Protein AF-A0A5C3NLY0-F1 (afdb_monomer_lite)

Foldsee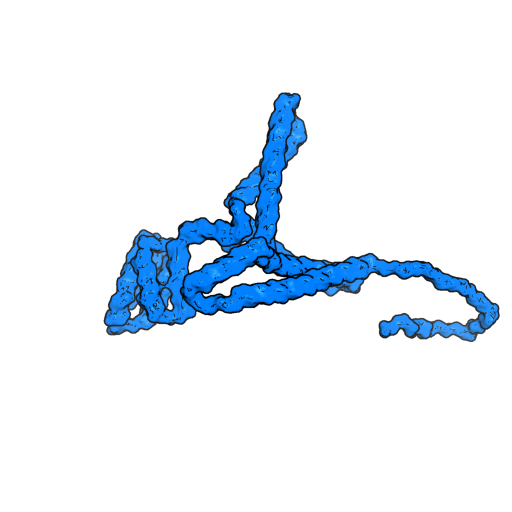k 3Di:
DDPPPPPPDDDDPDDPPPDDDPCPPPPVPPDDDDPLVVLLVVLLVLLVVLLVVLVVLVVVLVVLVVVLPPPLPDDDPVSVVSNVVSVVVCVVVVSVVSVLCSVVSNVSSVVSNLVSVLSVCVVPDVVVSVVSVVVVVVVVVVVVCLLCVCQQDLPDPSDGSSNLVVLVVVLVVLVVLVVVLVVLVVVLVVVCVVDVDPPPPVSVVSVVVSVVSVVVSVSNCVQPDDNDSCVSCVVVCVVCVLVVLLVVLLVVCVVVVDPVSCLPPSLVSLLPDDADDPVCLVVLLVVLLVVLVPDDPPDVVSCVSCVSSLVSSLVNCVVDDPPPSNVSSVVSHDD

Sequence (335 aa):
MSSQLESYSISQPFVNSTQKAPFVPASDAPYTAPHSAVWINALWFSSLVCTLSASSVAVLVKQWLHQYSQSLSGTSPEVARLRQYRYDSLLKWHVPEIIAALPMLLQLALALFLTGLLILLWTLNPSVAIPASLFVGLLISFTAATTVIPIFYPDCCYQSPQALSCSLFAQAVARASSKVLRVVERTAHQAALETTSWTSRKYVALARIRDATRVLLAHMQRVGSFREWQTREKPDADARNVELEQSLALTAYYITRDNSMLNTTVVQCLSEMHSLSARMSMRYVDLLRDVTSKLPTHEWRVWRPVMPFILSVLSLVTCEPRKGAVRKVLQAMPR

Structure (mmCIF, N/CA/C/O backbone):
data_AF-A0A5C3NLY0-F1
#
_entry.id   AF-A0A5C3NLY0-F1
#
loop_
_atom_site.group_PDB
_atom_site.id
_atom_site.type_symbol
_atom_site.label_atom_id
_atom_site.label_alt_id
_atom_site.label_comp_id
_atom_site.label_asym_id
_atom_site.label_entity_id
_atom_site.label_seq_id
_atom_site.pdbx_PDB_ins_code
_atom_site.Cartn_x
_atom_site.Cartn_y
_atom_site.Cartn_z
_atom_site.occupancy
_atom_site.B_iso_or_equiv
_atom_site.auth_seq_id
_atom_site.auth_comp_id
_atom_site.auth_asym_id
_atom_site.auth_atom_id
_atom_site.pdbx_PDB_model_num
ATOM 1 N N . MET A 1 1 ? 45.331 -4.483 -5.437 1.00 36.59 1 MET A N 1
ATOM 2 C CA . MET A 1 1 ? 45.550 -5.928 -5.667 1.00 36.59 1 MET A CA 1
ATOM 3 C C . MET A 1 1 ? 45.165 -6.195 -7.116 1.00 36.59 1 MET A C 1
ATOM 5 O O . MET A 1 1 ? 43.996 -6.068 -7.427 1.00 36.59 1 MET A O 1
ATOM 9 N N . SER A 1 2 ? 46.076 -6.116 -8.089 1.00 50.28 2 SER A N 1
ATOM 10 C CA . SER A 1 2 ? 47.200 -7.020 -8.430 1.00 50.28 2 SER A CA 1
ATOM 11 C C . SER A 1 2 ? 46.904 -7.788 -9.732 1.00 50.28 2 SER A C 1
ATOM 13 O O . SER A 1 2 ? 46.868 -9.010 -9.734 1.00 50.28 2 SER A O 1
ATOM 15 N N . SER A 1 3 ? 46.695 -7.067 -10.840 1.00 44.94 3 SER A N 1
ATOM 16 C CA . SER A 1 3 ? 46.712 -7.632 -12.206 1.00 44.94 3 SER A CA 1
ATOM 17 C C . SER A 1 3 ? 47.965 -7.230 -13.003 1.00 44.94 3 SER A C 1
ATOM 19 O O . SER A 1 3 ? 48.111 -7.586 -14.163 1.00 44.94 3 SER A O 1
ATOM 21 N N . GLN A 1 4 ? 48.896 -6.497 -12.382 1.00 50.34 4 GLN A N 1
ATOM 22 C CA . GLN A 1 4 ? 50.115 -5.970 -13.016 1.00 50.34 4 GLN A CA 1
ATOM 23 C C . GLN A 1 4 ? 51.319 -6.935 -12.950 1.00 50.34 4 GLN A C 1
ATOM 25 O O . GLN A 1 4 ? 52.416 -6.557 -13.341 1.00 50.34 4 GLN A O 1
ATOM 30 N N . LEU A 1 5 ? 51.148 -8.161 -12.434 1.00 45.59 5 LEU A N 1
ATOM 31 C CA . LEU A 1 5 ? 52.261 -9.088 -12.157 1.00 45.59 5 LEU A CA 1
ATOM 32 C C . LEU A 1 5 ? 52.312 -10.342 -13.047 1.00 45.59 5 LEU A C 1
ATOM 34 O O . LEU A 1 5 ? 53.246 -11.123 -12.911 1.00 45.59 5 LEU A O 1
ATOM 38 N N . GLU A 1 6 ? 51.387 -10.525 -13.993 1.00 45.41 6 GLU A N 1
ATOM 39 C CA . GLU A 1 6 ? 51.429 -11.668 -14.929 1.00 45.41 6 GLU A CA 1
ATOM 40 C C . GLU A 1 6 ? 52.397 -11.484 -16.117 1.00 45.41 6 GLU A C 1
ATOM 42 O O . GLU A 1 6 ? 52.511 -12.369 -16.958 1.00 45.41 6 GLU A O 1
ATOM 47 N N . SER A 1 7 ? 53.142 -10.374 -16.206 1.00 46.78 7 SER A N 1
ATOM 48 C CA . SER A 1 7 ? 54.026 -10.110 -17.358 1.00 46.78 7 SER A CA 1
ATOM 49 C C . SER A 1 7 ? 55.425 -10.746 -17.282 1.00 46.78 7 SER A C 1
ATOM 51 O O . SER A 1 7 ? 56.233 -10.552 -18.192 1.00 46.78 7 SER A O 1
ATOM 53 N N . TYR A 1 8 ? 55.736 -11.539 -16.253 1.00 47.12 8 TYR A N 1
ATOM 54 C CA . TYR A 1 8 ? 57.013 -12.254 -16.173 1.00 47.12 8 TYR A CA 1
ATOM 55 C C . TYR A 1 8 ? 56.918 -13.659 -16.774 1.00 47.12 8 TYR A C 1
ATOM 57 O O . TYR A 1 8 ? 56.484 -14.582 -16.096 1.00 47.12 8 TYR A O 1
ATOM 65 N N . SER A 1 9 ? 57.383 -13.814 -18.022 1.00 46.84 9 SER A N 1
ATOM 66 C CA . SER A 1 9 ? 58.195 -14.954 -18.508 1.00 46.84 9 SER A CA 1
ATOM 67 C C . SER A 1 9 ? 58.089 -15.106 -20.034 1.00 46.84 9 SER A C 1
ATOM 69 O O . SER A 1 9 ? 57.422 -16.008 -20.540 1.00 46.84 9 SER A O 1
ATOM 71 N N . ILE A 1 10 ? 58.802 -14.269 -20.791 1.00 47.28 10 ILE A N 1
ATOM 72 C CA . ILE A 1 10 ? 59.229 -14.634 -22.150 1.00 47.28 10 ILE A CA 1
ATOM 73 C C . ILE A 1 10 ? 60.753 -14.556 -22.169 1.00 47.28 10 ILE A C 1
ATOM 75 O O . ILE A 1 10 ? 61.342 -13.482 -22.264 1.00 47.28 10 ILE A O 1
ATOM 79 N N . SER A 1 11 ? 61.399 -15.709 -22.025 1.00 49.50 11 SER A N 1
ATOM 80 C CA . SER A 1 11 ? 62.827 -15.884 -22.257 1.00 49.50 11 SER A CA 1
ATOM 81 C C . SER A 1 11 ? 63.109 -15.807 -23.761 1.00 49.50 11 SER A C 1
ATOM 83 O O . SER A 1 11 ? 62.829 -16.741 -24.507 1.00 49.50 11 SER A O 1
ATOM 85 N N . GLN A 1 12 ? 63.690 -14.698 -24.224 1.00 60.56 12 GLN A N 1
ATOM 86 C CA . GLN A 1 12 ? 64.385 -14.661 -25.514 1.00 60.56 12 GL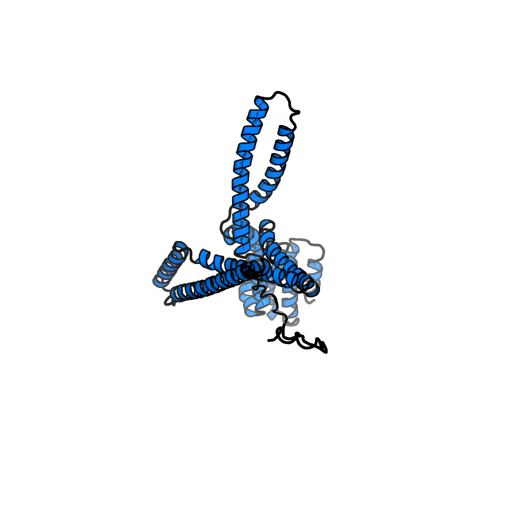N A CA 1
ATOM 87 C C . GLN A 1 12 ? 65.898 -14.654 -25.258 1.00 60.56 12 GLN A C 1
ATOM 89 O O . GLN A 1 12 ? 66.368 -13.793 -24.515 1.00 60.56 12 GLN A O 1
ATOM 94 N N . PRO A 1 13 ? 66.686 -15.581 -25.838 1.00 61.53 13 PRO A N 1
ATOM 95 C CA . PRO A 1 13 ? 68.103 -15.716 -25.504 1.00 61.53 13 PRO A CA 1
ATOM 96 C C . PRO A 1 13 ? 69.017 -14.688 -26.194 1.00 61.53 13 PRO A C 1
ATOM 98 O O . PRO A 1 13 ? 70.233 -14.775 -26.055 1.00 61.53 13 PRO A O 1
ATOM 101 N N . PHE A 1 14 ? 68.481 -13.691 -26.907 1.00 60.69 14 PHE A N 1
ATOM 102 C CA . PHE A 1 14 ? 69.287 -12.595 -27.446 1.00 60.69 14 PHE A CA 1
ATOM 103 C C . PHE A 1 14 ? 68.440 -11.337 -27.680 1.00 60.69 14 PHE A C 1
ATOM 105 O O . PHE A 1 14 ? 67.526 -11.345 -28.501 1.00 60.69 14 PHE A O 1
ATOM 112 N N . VAL A 1 15 ? 68.755 -10.246 -26.976 1.00 56.53 15 VAL A N 1
ATOM 113 C CA . VAL A 1 15 ? 68.160 -8.919 -27.195 1.00 56.53 15 VAL A CA 1
ATOM 114 C C . VAL A 1 15 ? 69.164 -8.084 -27.987 1.00 56.53 15 VAL A C 1
ATOM 116 O O . VAL A 1 15 ? 70.203 -7.687 -27.463 1.00 56.53 15 VAL A O 1
ATOM 119 N N . ASN A 1 16 ? 68.874 -7.819 -29.262 1.00 50.41 16 ASN A N 1
ATOM 120 C CA . ASN A 1 16 ? 69.665 -6.889 -30.067 1.00 50.41 16 ASN A CA 1
ATOM 121 C C . ASN A 1 16 ? 69.339 -5.444 -29.637 1.00 50.41 16 ASN A C 1
ATOM 123 O O . ASN A 1 16 ? 68.285 -4.908 -29.974 1.00 50.41 16 ASN A O 1
ATOM 127 N N . SER A 1 17 ? 70.238 -4.821 -28.868 1.00 58.97 17 SER A N 1
ATOM 128 C CA . SER A 1 17 ? 70.023 -3.528 -28.194 1.00 58.97 17 SER A CA 1
ATOM 129 C C . SER A 1 17 ? 70.045 -2.292 -29.115 1.00 58.97 17 SER A C 1
ATOM 131 O O . SER A 1 17 ? 69.929 -1.169 -28.623 1.00 58.97 17 SER A O 1
ATOM 133 N N . THR A 1 18 ? 70.179 -2.455 -30.434 1.00 55.34 18 THR A N 1
ATOM 134 C CA . THR A 1 18 ? 70.231 -1.329 -31.390 1.00 55.34 18 THR A CA 1
ATOM 135 C C . THR A 1 18 ? 68.910 -1.096 -32.127 1.00 55.34 18 THR A C 1
ATOM 137 O O . THR A 1 18 ? 68.788 -0.143 -32.897 1.00 55.34 18 THR A O 1
ATOM 140 N N . GLN A 1 19 ? 67.891 -1.929 -31.901 1.00 56.84 19 GLN A N 1
ATOM 141 C CA . GLN A 1 19 ? 66.588 -1.723 -32.519 1.00 56.84 19 GLN A CA 1
ATOM 142 C C . GLN A 1 19 ? 65.785 -0.729 -31.677 1.00 56.84 19 GLN A C 1
ATOM 144 O O . GLN A 1 19 ? 65.267 -1.071 -30.617 1.00 56.84 19 GLN A O 1
ATOM 149 N N . LYS A 1 20 ? 65.692 0.524 -32.146 1.00 58.81 20 LYS A N 1
ATOM 150 C CA . LYS A 1 20 ? 64.718 1.489 -31.617 1.00 58.81 20 LYS A CA 1
ATOM 151 C C . LYS A 1 20 ? 63.339 0.835 -31.699 1.00 58.81 20 LYS A C 1
ATOM 153 O O . LYS A 1 20 ? 62.796 0.695 -32.795 1.00 58.81 20 LYS A O 1
ATOM 158 N N . ALA A 1 21 ? 62.796 0.418 -30.557 1.00 60.28 21 ALA A N 1
ATOM 159 C CA . ALA A 1 21 ? 61.392 0.059 -30.465 1.00 60.28 21 ALA A CA 1
ATOM 160 C C . ALA A 1 21 ? 60.593 1.251 -31.015 1.00 60.28 21 ALA A C 1
ATOM 162 O O . ALA A 1 21 ? 60.877 2.387 -30.615 1.00 60.28 21 ALA A O 1
ATOM 163 N N . PRO A 1 22 ? 59.647 1.051 -31.948 1.00 58.75 22 PRO A N 1
ATOM 164 C CA . PRO A 1 22 ? 58.737 2.121 -32.305 1.00 58.75 22 PRO A CA 1
ATOM 165 C C . PRO A 1 22 ? 58.053 2.537 -31.006 1.00 58.75 22 PRO A C 1
ATOM 167 O O . PRO A 1 22 ? 57.382 1.722 -30.373 1.00 58.75 22 PRO A O 1
ATOM 170 N N . PHE A 1 23 ? 58.265 3.780 -30.574 1.00 59.16 23 PHE A N 1
ATOM 171 C CA . PHE A 1 23 ? 57.403 4.391 -29.577 1.00 59.16 23 PHE A CA 1
ATOM 172 C C . PHE A 1 23 ? 56.038 4.501 -30.248 1.00 59.16 23 PHE A C 1
ATOM 174 O O . PHE A 1 23 ? 55.767 5.448 -30.981 1.00 59.16 23 PHE A O 1
ATOM 181 N N . VAL A 1 24 ? 55.226 3.458 -30.103 1.00 62.16 24 VAL A N 1
ATOM 182 C CA . VAL A 1 24 ? 53.798 3.541 -30.356 1.00 62.16 24 VAL A CA 1
ATOM 183 C C . VAL A 1 24 ? 53.282 4.314 -29.149 1.00 62.16 24 VAL A C 1
ATOM 185 O O . VAL A 1 24 ? 53.298 3.746 -28.053 1.00 62.16 24 VAL A O 1
ATOM 188 N N . PRO A 1 25 ? 52.920 5.607 -29.275 1.00 60.84 25 PRO A N 1
ATOM 189 C CA . PRO A 1 25 ? 52.231 6.272 -28.184 1.00 60.84 25 PRO A CA 1
ATOM 190 C C . PRO A 1 25 ? 51.038 5.387 -27.835 1.00 60.84 25 PRO A C 1
ATOM 192 O O . PRO A 1 25 ? 50.279 4.997 -28.729 1.00 60.84 25 PRO A O 1
ATOM 195 N N . ALA A 1 26 ? 50.928 4.998 -26.561 1.00 64.56 26 ALA A N 1
ATOM 196 C CA . ALA A 1 26 ? 49.720 4.363 -26.068 1.00 64.56 26 ALA A CA 1
ATOM 197 C C . ALA A 1 26 ? 48.565 5.231 -26.564 1.00 64.56 26 ALA A C 1
ATOM 199 O O . ALA A 1 26 ? 48.578 6.440 -26.350 1.00 64.56 26 ALA A O 1
ATOM 200 N N . SER A 1 27 ? 47.662 4.645 -27.351 1.00 60.34 27 SER A N 1
ATOM 201 C CA . SER A 1 27 ? 46.519 5.381 -27.867 1.00 60.34 27 SER A CA 1
ATOM 202 C C . SER A 1 27 ? 45.829 6.023 -26.666 1.00 60.34 27 SER A C 1
ATOM 204 O O . SER A 1 27 ? 45.324 5.298 -25.808 1.00 60.34 27 SER A O 1
ATOM 206 N N . ASP A 1 28 ? 45.844 7.359 -26.593 1.00 63.00 28 ASP A N 1
ATOM 207 C CA . ASP A 1 28 ? 45.076 8.172 -25.642 1.00 63.00 28 ASP A CA 1
ATOM 208 C C . ASP A 1 28 ? 43.579 8.061 -25.986 1.00 63.00 28 ASP A C 1
ATOM 210 O O . ASP A 1 28 ? 42.880 9.047 -26.219 1.00 63.00 28 ASP A O 1
ATOM 214 N N . ALA A 1 29 ? 43.074 6.833 -26.106 1.00 67.44 29 ALA A N 1
ATOM 215 C CA . ALA A 1 29 ? 41.660 6.578 -26.227 1.00 67.44 29 ALA A CA 1
ATOM 216 C C . ALA A 1 29 ? 41.030 7.018 -24.897 1.00 67.44 29 ALA A C 1
ATOM 218 O O . ALA A 1 29 ? 41.401 6.487 -23.844 1.00 67.44 29 ALA A O 1
ATOM 219 N N . PRO A 1 30 ? 40.108 7.996 -24.902 1.00 75.88 30 PRO A N 1
ATOM 220 C CA . PRO A 1 30 ? 39.481 8.452 -23.675 1.00 75.88 30 PRO A CA 1
ATOM 221 C C . PRO A 1 30 ? 38.791 7.269 -22.993 1.00 75.88 30 PRO A C 1
ATOM 223 O O . PRO A 1 30 ? 37.972 6.571 -23.599 1.00 75.88 30 PRO A O 1
ATOM 226 N N . TYR A 1 31 ? 39.139 7.029 -21.725 1.00 77.31 31 TYR A N 1
ATOM 227 C CA . TYR A 1 31 ? 38.522 5.976 -20.928 1.00 77.31 31 TYR A CA 1
ATOM 228 C C . TYR A 1 31 ? 37.005 6.172 -20.917 1.00 77.31 31 TYR A C 1
ATOM 230 O O . TYR A 1 31 ? 36.491 7.173 -20.418 1.00 77.31 31 TYR A O 1
ATOM 238 N N . THR A 1 32 ? 36.291 5.196 -21.469 1.00 78.81 32 THR A N 1
ATOM 239 C CA . THR A 1 32 ? 34.832 5.180 -21.476 1.00 78.81 32 THR A CA 1
ATOM 240 C C . THR A 1 32 ? 34.379 4.082 -20.532 1.00 78.81 32 THR A C 1
ATOM 242 O O . THR A 1 32 ? 34.653 2.903 -20.758 1.00 78.81 32 THR A O 1
ATOM 245 N N . ALA A 1 33 ? 33.713 4.469 -19.445 1.00 82.00 33 ALA A N 1
ATOM 246 C CA . ALA A 1 33 ? 33.176 3.506 -18.496 1.00 82.00 33 ALA A CA 1
ATOM 247 C C . ALA A 1 33 ? 32.140 2.597 -19.188 1.00 82.00 33 ALA A C 1
ATOM 249 O O . ALA A 1 33 ? 31.339 3.084 -19.993 1.00 82.00 33 ALA A O 1
ATOM 250 N N . PRO A 1 34 ? 32.100 1.293 -18.863 1.00 88.19 34 PRO A N 1
ATOM 251 C CA . PRO A 1 34 ? 31.090 0.401 -19.412 1.00 88.19 34 PRO A CA 1
ATOM 252 C C . PRO A 1 34 ? 29.688 0.884 -19.019 1.00 88.19 34 PRO A C 1
ATOM 254 O O . PRO A 1 34 ? 29.435 1.217 -17.859 1.00 88.19 34 PRO A O 1
ATOM 257 N N . HIS A 1 35 ? 28.757 0.895 -19.977 1.00 89.44 35 HIS A N 1
ATOM 258 C CA . HIS A 1 35 ? 27.393 1.395 -19.764 1.00 89.44 35 HIS A CA 1
ATOM 259 C C . HIS A 1 35 ? 26.686 0.727 -18.577 1.00 89.44 35 HIS A C 1
ATOM 261 O O . HIS A 1 35 ? 25.969 1.397 -17.835 1.00 89.44 35 HIS A O 1
ATOM 267 N N . SER A 1 36 ? 26.914 -0.572 -18.357 1.00 90.00 36 SER A N 1
ATOM 268 C CA . SER A 1 36 ? 26.366 -1.302 -17.210 1.00 90.00 36 SER A CA 1
ATOM 269 C C . SER A 1 36 ? 26.800 -0.695 -15.875 1.00 90.00 36 SER A C 1
ATOM 271 O O . SER A 1 36 ? 25.964 -0.525 -14.993 1.00 90.00 36 SER A O 1
ATOM 273 N N . ALA A 1 37 ? 28.066 -0.290 -15.737 1.00 91.44 37 ALA A N 1
ATOM 274 C CA . ALA A 1 37 ? 28.565 0.340 -14.519 1.00 91.44 37 ALA A CA 1
ATOM 275 C C . ALA A 1 37 ? 27.902 1.701 -14.267 1.00 91.44 37 ALA A C 1
ATOM 277 O O . ALA A 1 37 ? 27.607 2.027 -13.119 1.00 91.44 37 ALA A O 1
ATOM 278 N N . VAL A 1 38 ? 27.620 2.478 -15.317 1.00 94.25 38 VAL A N 1
ATOM 279 C CA . VAL A 1 38 ? 26.895 3.753 -15.184 1.00 94.25 38 VAL A CA 1
ATOM 280 C C . VAL A 1 38 ? 25.468 3.511 -14.688 1.00 94.25 38 VAL A C 1
ATOM 282 O O . VAL A 1 38 ? 25.050 4.140 -13.718 1.00 94.25 38 VAL A O 1
ATOM 285 N N . TRP A 1 39 ? 24.743 2.560 -15.288 1.00 95.81 39 TRP A N 1
ATOM 286 C CA . TRP A 1 39 ? 23.380 2.207 -14.872 1.00 95.81 39 TRP A CA 1
ATOM 287 C C . TRP A 1 39 ? 23.314 1.669 -13.442 1.00 95.81 39 TRP A C 1
ATOM 289 O O . TRP A 1 39 ? 22.470 2.115 -12.668 1.00 95.81 39 TRP A O 1
ATOM 299 N N . ILE A 1 40 ? 24.209 0.748 -13.073 1.00 96.00 40 ILE A N 1
ATOM 300 C CA . ILE A 1 40 ? 24.263 0.170 -11.722 1.00 96.00 40 ILE A CA 1
ATOM 301 C C . ILE A 1 40 ? 24.493 1.273 -10.687 1.00 96.00 40 ILE A C 1
ATOM 303 O O . ILE A 1 40 ? 23.725 1.384 -9.733 1.00 96.00 40 ILE A O 1
ATOM 307 N N . ASN A 1 41 ? 25.500 2.126 -10.901 1.00 96.62 41 ASN A N 1
ATOM 308 C CA . ASN A 1 41 ? 25.797 3.218 -9.978 1.00 96.62 41 ASN A CA 1
ATOM 309 C C . ASN A 1 41 ? 24.638 4.213 -9.892 1.00 96.62 41 ASN A C 1
ATOM 311 O O . ASN A 1 41 ? 24.251 4.586 -8.789 1.00 96.62 41 ASN A O 1
ATOM 315 N N . ALA A 1 42 ? 24.042 4.604 -11.022 1.00 97.06 42 ALA A N 1
ATOM 316 C CA . ALA A 1 42 ? 22.887 5.496 -11.022 1.00 97.06 42 ALA A CA 1
ATOM 317 C C . ALA A 1 42 ? 21.728 4.914 -10.195 1.00 97.06 42 ALA A C 1
ATOM 319 O O . ALA A 1 42 ? 21.226 5.581 -9.295 1.00 97.06 42 ALA A O 1
ATOM 320 N N . LEU A 1 43 ? 21.357 3.650 -10.431 1.00 97.19 43 LEU A N 1
ATOM 321 C CA . LEU A 1 43 ? 20.282 2.969 -9.701 1.00 97.19 43 LEU A CA 1
ATOM 322 C C . LEU A 1 43 ? 20.570 2.871 -8.199 1.00 97.19 43 LEU A C 1
ATOM 324 O O . LEU A 1 43 ? 19.691 3.133 -7.375 1.00 97.19 43 LEU A O 1
ATOM 328 N N . TRP A 1 44 ? 21.799 2.519 -7.828 1.00 98.00 44 TRP A N 1
ATOM 329 C CA . TRP A 1 44 ? 22.197 2.382 -6.431 1.00 98.00 44 TRP A CA 1
ATOM 330 C C . TRP A 1 44 ? 22.273 3.719 -5.700 1.00 98.00 44 TRP A C 1
ATOM 332 O O . TRP A 1 44 ? 21.732 3.830 -4.599 1.00 98.00 44 TRP A O 1
ATOM 342 N N . PHE A 1 45 ? 22.873 4.747 -6.304 1.00 98.00 45 PHE A N 1
ATOM 343 C CA . PHE A 1 45 ? 22.899 6.083 -5.712 1.00 98.00 45 PHE A CA 1
ATOM 344 C C . PHE A 1 45 ? 21.489 6.665 -5.596 1.00 98.00 45 PHE A C 1
ATOM 346 O O . PHE A 1 45 ? 21.154 7.208 -4.546 1.00 98.00 45 PHE A O 1
ATOM 353 N N . SER A 1 46 ? 20.626 6.490 -6.603 1.00 98.06 46 SER A N 1
ATOM 354 C CA . SER A 1 46 ? 19.217 6.886 -6.503 1.00 98.06 46 SER A CA 1
ATOM 355 C C . SER A 1 46 ? 18.497 6.156 -5.365 1.00 98.06 46 SER A C 1
ATOM 357 O O . SER A 1 46 ? 17.829 6.803 -4.563 1.00 98.06 46 SER A O 1
ATOM 359 N N . SER A 1 47 ? 18.681 4.838 -5.228 1.00 98.31 47 SER A N 1
ATOM 360 C CA . SER A 1 47 ? 18.131 4.066 -4.104 1.00 98.31 47 SER A CA 1
ATOM 361 C C . SER A 1 47 ? 18.603 4.595 -2.746 1.00 98.31 47 SER A C 1
ATOM 363 O O . SER A 1 47 ? 17.805 4.756 -1.818 1.00 98.31 47 SER A O 1
ATOM 365 N N . LEU A 1 48 ? 19.901 4.878 -2.618 1.00 97.75 48 LEU A N 1
ATOM 366 C CA . LEU A 1 48 ? 20.487 5.392 -1.385 1.00 97.75 48 LEU A CA 1
ATOM 367 C C . LEU A 1 48 ? 19.892 6.756 -1.026 1.00 97.75 48 LEU A C 1
ATOM 369 O O . LEU A 1 48 ? 19.447 6.944 0.104 1.00 97.75 48 LEU A O 1
ATOM 373 N N . VAL A 1 49 ? 19.827 7.677 -1.992 1.00 98.44 49 VAL A N 1
ATOM 374 C CA . VAL A 1 49 ? 19.221 9.001 -1.804 1.00 98.44 49 VAL A CA 1
ATOM 375 C C . VAL A 1 49 ? 17.767 8.857 -1.362 1.00 98.44 49 VAL A C 1
ATOM 377 O O . VAL A 1 49 ? 17.400 9.419 -0.337 1.00 98.44 49 VAL A O 1
ATOM 380 N N . CYS A 1 50 ? 16.958 8.044 -2.049 1.00 97.81 50 CYS A N 1
ATOM 381 C CA . CYS A 1 50 ? 15.565 7.808 -1.664 1.00 97.81 50 CYS A CA 1
ATOM 382 C C . CYS A 1 50 ? 15.437 7.255 -0.235 1.00 97.81 50 CYS A C 1
ATOM 384 O O . CYS A 1 50 ? 14.598 7.728 0.531 1.00 97.81 50 CYS A O 1
ATOM 386 N N . THR A 1 51 ? 16.285 6.297 0.148 1.00 98.31 51 THR A N 1
ATOM 387 C CA . THR A 1 51 ? 16.278 5.702 1.495 1.00 98.31 51 THR A CA 1
ATOM 388 C C . THR A 1 51 ? 16.661 6.723 2.566 1.00 98.31 51 THR A C 1
ATOM 390 O O . THR A 1 51 ? 15.984 6.835 3.588 1.00 98.31 51 THR A O 1
ATOM 393 N N . LEU A 1 52 ? 17.718 7.503 2.329 1.00 98.00 52 LEU A N 1
ATOM 394 C CA . LEU A 1 52 ? 18.178 8.536 3.255 1.00 98.00 52 LEU A CA 1
ATOM 395 C C . LEU A 1 52 ? 17.158 9.669 3.385 1.00 98.00 52 LEU A C 1
ATOM 397 O O . LEU A 1 52 ? 16.877 10.107 4.499 1.00 98.00 52 LEU A O 1
ATOM 401 N N . SER A 1 53 ? 16.550 10.096 2.277 1.00 97.94 53 SER A N 1
ATOM 402 C CA . SER A 1 53 ? 15.456 11.067 2.288 1.00 97.94 53 SER A CA 1
ATOM 403 C C . SER A 1 53 ? 14.259 10.545 3.083 1.00 97.94 53 SER A C 1
ATOM 405 O O . SER A 1 53 ? 13.772 11.255 3.961 1.00 97.94 53 SER A O 1
ATOM 407 N N . ALA A 1 54 ? 13.823 9.300 2.855 1.00 97.56 54 ALA A N 1
ATOM 408 C CA . ALA A 1 54 ? 12.737 8.689 3.623 1.00 97.56 54 ALA A CA 1
ATOM 409 C C . ALA A 1 54 ? 13.068 8.640 5.123 1.00 97.56 54 ALA A C 1
ATOM 411 O O . ALA A 1 54 ? 12.257 9.044 5.951 1.00 97.56 54 ALA A O 1
ATOM 412 N N . SER A 1 55 ? 14.280 8.207 5.480 1.00 97.81 55 SER A N 1
ATOM 413 C CA . SER A 1 55 ? 14.733 8.154 6.872 1.00 97.81 55 SER A CA 1
ATOM 414 C C . SER A 1 55 ? 14.769 9.541 7.521 1.00 97.81 55 SER A C 1
ATOM 416 O O . SER A 1 55 ? 14.298 9.711 8.643 1.00 97.81 55 SER A O 1
ATOM 418 N N . SER A 1 56 ? 15.297 10.547 6.822 1.00 98.00 56 SER A N 1
ATOM 419 C CA . SER A 1 56 ? 15.368 11.924 7.320 1.00 98.00 56 SER A CA 1
ATOM 420 C C . SER A 1 56 ? 13.972 12.503 7.566 1.00 98.00 56 SER A C 1
ATOM 422 O O . SER A 1 56 ? 13.687 12.996 8.659 1.00 98.00 56 SER A O 1
ATOM 424 N N . VAL A 1 57 ? 13.060 12.358 6.600 1.00 97.50 57 VAL A N 1
ATOM 425 C CA . VAL A 1 57 ? 11.676 12.831 6.735 1.00 97.50 57 VAL A CA 1
ATOM 426 C C . VAL A 1 57 ? 10.933 12.064 7.833 1.00 97.50 57 VAL A C 1
ATOM 428 O O . VAL A 1 57 ? 10.202 12.678 8.605 1.00 97.50 57 VAL A O 1
ATOM 431 N N . ALA A 1 58 ? 11.151 10.754 7.980 1.00 97.25 58 ALA A N 1
ATOM 432 C CA . ALA A 1 58 ? 10.555 9.967 9.061 1.00 97.25 58 ALA A CA 1
ATOM 433 C C . ALA A 1 58 ? 10.963 10.480 10.454 1.00 97.25 58 ALA A C 1
ATOM 435 O O . ALA A 1 58 ? 10.131 10.533 11.363 1.00 97.25 58 ALA A O 1
ATOM 436 N N . VAL A 1 59 ? 12.221 10.902 10.622 1.00 98.06 59 VAL A N 1
ATOM 437 C CA . VAL A 1 59 ? 12.694 11.521 11.870 1.00 98.06 59 VAL A CA 1
ATOM 438 C C . VAL A 1 59 ? 11.982 12.851 12.126 1.00 98.06 59 VAL A C 1
ATOM 440 O O . VAL A 1 59 ? 11.509 13.064 13.243 1.00 98.06 59 VAL A O 1
ATOM 443 N N . LEU A 1 60 ? 11.833 13.710 11.112 1.00 97.19 60 LEU A N 1
ATOM 444 C CA . LEU A 1 60 ? 11.095 14.977 11.238 1.00 97.19 60 LEU A CA 1
ATOM 445 C C . LEU A 1 60 ? 9.626 14.746 11.611 1.00 97.19 60 LEU A C 1
ATOM 447 O O . LEU A 1 60 ? 9.121 15.336 12.564 1.00 97.19 60 LEU A O 1
ATOM 451 N N . VAL A 1 61 ? 8.954 13.822 10.924 1.00 96.50 61 VAL A N 1
ATOM 452 C CA . VAL A 1 61 ? 7.575 13.419 11.227 1.00 96.50 61 VAL A CA 1
ATOM 453 C C . VAL A 1 61 ? 7.452 12.941 12.671 1.00 96.50 61 VAL A C 1
ATOM 455 O O . VAL A 1 61 ? 6.538 13.354 13.385 1.00 96.50 61 VAL A O 1
ATOM 458 N N . LYS A 1 62 ? 8.384 12.102 13.138 1.00 95.31 62 LYS A N 1
ATOM 459 C CA . LYS A 1 62 ? 8.399 11.633 14.526 1.00 95.31 62 LYS A CA 1
ATOM 460 C C . LYS A 1 62 ? 8.523 12.799 15.508 1.00 95.31 62 LYS A C 1
ATOM 462 O O . LYS A 1 62 ? 7.830 12.797 16.522 1.00 95.31 62 LYS A O 1
ATOM 467 N N . GLN A 1 63 ? 9.359 13.794 15.211 1.00 95.94 63 GLN A N 1
ATOM 468 C CA . GLN A 1 63 ? 9.485 15.001 16.032 1.00 95.94 63 GLN A CA 1
ATOM 469 C C . GLN A 1 63 ? 8.174 15.803 16.067 1.00 95.94 63 GLN A C 1
ATOM 471 O O . GLN A 1 63 ? 7.733 16.191 17.148 1.00 95.94 63 GLN A O 1
ATOM 476 N N . TRP A 1 64 ? 7.499 15.988 14.927 1.00 94.62 64 TRP A N 1
ATOM 477 C CA . TRP A 1 64 ? 6.207 16.685 14.867 1.00 94.62 64 TRP A CA 1
ATOM 478 C C . TRP A 1 64 ? 5.114 15.957 15.655 1.00 94.62 64 TRP A C 1
ATOM 480 O O . TRP A 1 64 ? 4.385 16.582 16.423 1.00 94.62 64 TRP A O 1
ATOM 490 N N . LEU A 1 65 ? 5.019 14.630 15.511 1.00 93.25 65 LEU A N 1
ATOM 491 C CA . LEU A 1 65 ? 4.048 13.807 16.239 1.00 93.25 65 LEU A CA 1
ATOM 492 C C . LEU A 1 65 ? 4.345 13.759 17.741 1.00 93.25 65 LEU A C 1
ATOM 494 O O . LEU A 1 65 ? 3.428 13.753 18.563 1.00 93.25 65 LEU A O 1
ATOM 498 N N . HIS A 1 66 ? 5.623 13.773 18.114 1.00 92.75 66 HIS A N 1
ATOM 499 C CA . HIS A 1 66 ? 6.017 13.889 19.507 1.00 92.75 66 HIS A CA 1
ATOM 500 C C . HIS A 1 66 ? 5.549 15.229 20.090 1.00 92.75 66 HIS A C 1
ATOM 502 O O . HIS A 1 66 ? 4.849 15.231 21.103 1.00 92.75 66 HIS A O 1
ATOM 508 N N . GLN A 1 67 ? 5.812 16.345 19.402 1.00 89.62 67 GLN A N 1
ATOM 509 C CA . GLN A 1 67 ? 5.342 17.671 19.815 1.00 89.62 67 GLN A CA 1
ATOM 510 C C . GLN A 1 67 ? 3.811 17.757 19.875 1.00 89.62 67 GLN A C 1
ATOM 512 O O . GLN A 1 67 ? 3.259 18.373 20.785 1.00 89.62 67 GLN A O 1
ATOM 517 N N . TYR A 1 68 ? 3.112 17.105 18.941 1.00 88.12 68 TYR A N 1
ATOM 518 C CA . TYR A 1 68 ? 1.656 16.981 18.964 1.00 88.12 68 TYR A CA 1
ATOM 519 C C . TYR A 1 68 ? 1.163 16.341 20.270 1.00 88.12 68 TYR A C 1
ATOM 521 O O . TYR A 1 68 ? 0.205 16.844 20.858 1.00 88.12 68 TYR A O 1
ATOM 529 N N . SER A 1 69 ? 1.826 15.274 20.732 1.00 86.12 69 SER A N 1
ATOM 530 C CA . SER A 1 69 ? 1.452 14.531 21.944 1.00 86.12 69 SER A CA 1
ATOM 531 C C . SER A 1 69 ? 1.828 15.222 23.259 1.00 86.12 69 SER A C 1
ATOM 533 O O . SER A 1 69 ? 1.186 14.981 24.282 1.00 86.12 69 SER A O 1
ATOM 535 N N . GLN A 1 70 ? 2.839 16.095 23.248 1.00 86.88 70 GLN A N 1
ATOM 536 C CA . GLN A 1 70 ? 3.276 16.814 24.444 1.00 86.88 70 GLN A CA 1
ATOM 537 C C . GLN A 1 70 ? 2.155 17.719 24.978 1.00 86.88 70 GLN A C 1
ATOM 539 O O . GLN A 1 70 ? 1.515 18.449 24.220 1.00 86.88 70 GLN A O 1
ATOM 544 N N . SER A 1 71 ? 1.932 17.697 26.293 1.00 72.19 71 SER A N 1
ATOM 545 C CA . SER A 1 71 ? 0.931 18.521 26.997 1.00 72.19 71 SER A CA 1
ATOM 546 C C . SER A 1 71 ? -0.545 18.170 26.741 1.00 72.19 71 SER A C 1
ATOM 548 O O . SER A 1 71 ? -1.417 18.965 27.079 1.00 72.19 71 SER A O 1
ATOM 550 N N . LEU A 1 72 ? -0.853 16.989 26.188 1.00 75.44 72 LEU A N 1
ATOM 551 C CA . LEU A 1 72 ? -2.233 16.489 26.028 1.00 75.44 72 LEU A CA 1
ATOM 552 C C . LEU A 1 72 ? -2.726 15.620 27.206 1.00 75.44 72 LEU A C 1
ATOM 554 O O . LEU A 1 72 ? -3.685 14.862 27.064 1.00 75.44 72 LEU A O 1
ATOM 558 N N . SER A 1 73 ? -2.084 15.711 28.372 1.00 71.75 73 SER A N 1
ATOM 559 C CA . SER A 1 73 ? -2.441 14.916 29.552 1.00 71.75 73 SER A CA 1
ATOM 560 C C . SER A 1 73 ? -3.623 15.539 30.303 1.00 71.75 73 SER A C 1
ATOM 562 O O . SER A 1 73 ? -3.479 16.595 30.912 1.00 71.75 73 SER A O 1
ATOM 564 N N . GLY A 1 74 ? -4.786 14.884 30.280 1.00 76.56 74 GLY A N 1
ATOM 565 C CA . GLY A 1 74 ? -5.968 15.279 31.054 1.00 76.56 74 GLY A CA 1
ATOM 566 C C . GLY A 1 74 ? -7.288 15.052 30.314 1.00 76.56 74 GLY A C 1
ATOM 567 O O . GLY A 1 74 ? -7.310 14.813 29.110 1.00 76.56 74 GLY A O 1
ATOM 568 N N . THR A 1 75 ? -8.401 15.133 31.043 1.00 79.75 75 THR A N 1
ATOM 569 C CA . THR A 1 75 ? -9.771 14.976 30.513 1.00 79.75 75 THR A CA 1
ATOM 570 C C . THR A 1 75 ? -10.550 16.294 30.479 1.00 79.75 75 THR A C 1
ATOM 572 O O . THR A 1 75 ? -11.766 16.291 30.296 1.00 79.75 75 THR A O 1
ATOM 575 N N . SER A 1 76 ? -9.874 17.438 30.655 1.00 88.06 76 SER A N 1
ATOM 576 C CA . SER A 1 76 ? -10.549 18.736 30.666 1.00 88.06 76 SER A CA 1
ATOM 577 C C . SER A 1 76 ? -11.067 19.119 29.267 1.00 88.06 76 SER A C 1
ATOM 579 O O . SER A 1 76 ? -10.439 18.788 28.252 1.00 88.06 76 SER A O 1
ATOM 581 N N . PRO A 1 77 ? -12.183 19.868 29.179 1.00 89.25 77 PRO A N 1
ATOM 582 C CA . PRO A 1 77 ? -12.693 20.377 27.904 1.00 89.25 77 PRO A CA 1
ATOM 583 C C . PRO A 1 77 ? -11.669 21.216 27.124 1.00 89.25 77 PRO A C 1
ATOM 585 O O . PRO A 1 77 ? -11.660 21.206 25.895 1.00 89.25 77 PRO A O 1
ATOM 588 N N . GLU A 1 78 ? -10.786 21.930 27.823 1.00 88.56 78 GLU A N 1
ATOM 589 C CA . GLU A 1 78 ? -9.721 22.735 27.214 1.00 88.56 78 GLU A CA 1
ATOM 590 C C . GLU A 1 78 ? -8.663 21.865 26.525 1.00 88.56 78 GLU A C 1
ATOM 592 O O . GLU A 1 78 ? -8.286 22.142 25.385 1.00 88.56 78 GLU A O 1
ATOM 597 N N . VAL A 1 79 ? -8.250 20.762 27.163 1.00 88.25 79 VAL A N 1
ATOM 598 C CA . VAL A 1 79 ? -7.327 19.782 26.569 1.00 88.25 79 VAL A CA 1
ATOM 599 C C . VAL A 1 79 ? -7.957 19.125 25.341 1.00 88.25 79 VAL A C 1
ATOM 601 O O . VAL A 1 79 ? -7.287 18.967 24.319 1.00 88.25 79 VAL A O 1
ATOM 604 N N . ALA A 1 80 ? -9.256 18.808 25.389 1.00 88.69 80 ALA A N 1
ATOM 605 C CA . ALA A 1 80 ? -9.979 18.266 24.239 1.00 88.69 80 ALA A CA 1
ATOM 606 C C . ALA A 1 80 ? -10.009 19.251 23.053 1.00 88.69 80 ALA A C 1
ATOM 608 O O . ALA A 1 80 ? -9.700 18.863 21.924 1.00 88.69 80 ALA A O 1
ATOM 609 N N . ARG A 1 81 ? -10.299 20.538 23.303 1.00 91.06 81 ARG A N 1
ATOM 610 C CA . ARG A 1 81 ? -10.267 21.592 22.270 1.00 91.06 81 ARG A CA 1
ATOM 611 C C . ARG A 1 81 ? -8.872 21.766 21.672 1.00 91.06 81 ARG A C 1
ATOM 613 O O . ARG A 1 81 ? -8.740 21.847 20.453 1.00 91.06 81 ARG A O 1
ATOM 620 N N . LEU A 1 82 ? -7.829 21.770 22.503 1.00 90.69 82 LEU A N 1
ATOM 621 C CA . LEU A 1 82 ? -6.446 21.871 22.034 1.00 90.69 82 LEU A CA 1
ATOM 622 C C . LEU A 1 82 ? -6.039 20.654 21.189 1.00 90.69 82 LEU A C 1
ATOM 624 O O . LEU A 1 82 ? -5.385 20.814 20.156 1.00 90.69 82 LEU A O 1
ATOM 628 N N . ARG A 1 83 ? -6.448 19.443 21.588 1.00 90.06 83 ARG A N 1
ATOM 629 C CA . ARG A 1 83 ? -6.205 18.212 20.824 1.00 90.06 83 ARG A CA 1
ATOM 630 C C . ARG A 1 83 ? -6.841 18.276 19.440 1.00 90.06 83 ARG A C 1
ATOM 632 O O . ARG A 1 83 ? -6.173 17.933 18.464 1.00 90.06 83 ARG A O 1
ATOM 639 N N . GLN A 1 84 ? -8.088 18.741 19.365 1.00 92.31 84 GLN A N 1
ATOM 640 C CA . GLN A 1 84 ? -8.795 18.914 18.100 1.00 92.31 84 GLN A CA 1
ATOM 641 C C . GLN A 1 84 ? -8.105 19.962 17.219 1.00 92.31 84 GLN A C 1
ATOM 643 O O . GLN A 1 84 ? -7.778 19.667 16.077 1.00 92.31 84 GLN A O 1
ATOM 648 N N . TYR A 1 85 ? -7.764 21.133 17.769 1.00 92.31 85 TYR A N 1
ATOM 649 C CA . TYR A 1 85 ? -7.051 22.185 17.034 1.00 92.31 85 TYR A CA 1
ATOM 650 C C . TYR A 1 85 ? -5.724 21.694 16.429 1.00 92.31 85 TYR A C 1
ATOM 652 O O . TYR A 1 85 ? -5.400 21.975 15.270 1.00 92.31 85 TYR A O 1
ATOM 660 N N . ARG A 1 86 ? -4.941 20.931 17.202 1.00 92.06 86 ARG A N 1
ATOM 661 C CA . ARG A 1 86 ? -3.684 20.347 16.717 1.00 92.06 86 ARG A CA 1
ATOM 662 C C . ARG A 1 86 ? -3.921 19.271 15.660 1.00 92.06 86 ARG A C 1
ATOM 664 O O . ARG A 1 86 ? -3.144 19.183 14.715 1.00 92.06 86 ARG A O 1
ATOM 671 N N . TYR A 1 87 ? -4.971 18.467 15.805 1.00 91.50 87 TYR A N 1
ATOM 672 C CA . TYR A 1 87 ? -5.337 17.452 14.819 1.00 91.50 87 TYR A CA 1
ATOM 673 C C . TYR A 1 87 ? -5.754 18.095 13.490 1.00 91.50 87 TYR A C 1
ATOM 675 O O . TYR A 1 87 ? -5.209 17.744 12.446 1.00 91.50 87 TYR A O 1
ATOM 683 N N . ASP A 1 88 ? -6.612 19.114 13.534 1.00 94.12 88 ASP A N 1
ATOM 684 C CA . ASP A 1 88 ? -7.020 19.877 12.350 1.00 94.12 88 ASP A CA 1
ATOM 685 C C . ASP A 1 88 ? -5.814 20.546 11.678 1.00 94.12 88 ASP A C 1
ATOM 687 O O . ASP A 1 88 ? -5.722 20.605 10.452 1.00 94.12 88 ASP A O 1
ATOM 691 N N . SER A 1 89 ? -4.836 20.992 12.474 1.00 93.00 89 SER A N 1
ATOM 692 C CA . SER A 1 89 ? -3.565 21.506 11.960 1.00 93.00 89 SER A CA 1
ATOM 693 C C . SER A 1 89 ? -2.762 20.425 11.225 1.00 93.00 89 SER A C 1
ATOM 695 O O . SER A 1 89 ? -2.263 20.692 10.134 1.00 93.00 89 SER A O 1
ATOM 697 N N . LEU A 1 90 ? -2.663 19.200 11.758 1.00 94.31 90 LEU A N 1
ATOM 698 C CA . LEU A 1 90 ? -1.989 18.088 11.068 1.00 94.31 90 LEU A CA 1
ATOM 699 C C . LEU A 1 90 ? -2.640 17.773 9.715 1.00 94.31 90 LEU A C 1
ATOM 701 O O . LEU A 1 90 ? -1.923 17.561 8.736 1.00 94.31 90 LEU A O 1
ATOM 705 N N . LEU A 1 91 ? -3.976 17.783 9.653 1.00 93.00 91 LEU A N 1
ATOM 706 C CA . LEU A 1 91 ? -4.722 17.582 8.409 1.00 93.00 91 LEU A CA 1
ATOM 707 C C . LEU A 1 91 ? -4.499 18.732 7.420 1.00 93.00 91 LEU A C 1
ATOM 709 O O . LEU A 1 91 ? -4.207 18.494 6.253 1.00 93.00 91 LEU A O 1
ATOM 713 N N . LYS A 1 92 ? -4.570 19.985 7.885 1.00 94.69 92 LYS A N 1
ATOM 714 C CA . LYS A 1 92 ? -4.350 21.177 7.050 1.00 94.69 92 LYS A CA 1
ATOM 715 C C . LYS A 1 92 ? -2.972 21.170 6.378 1.00 94.69 92 LYS A C 1
ATOM 717 O O . LYS A 1 92 ? -2.847 21.582 5.226 1.00 94.69 92 LYS A O 1
ATOM 722 N N . TRP A 1 93 ? -1.946 20.705 7.088 1.00 94.75 93 TRP A N 1
ATOM 723 C CA . TRP A 1 93 ? -0.567 20.630 6.595 1.00 94.75 93 TRP A CA 1
ATOM 724 C C . TRP A 1 93 ? -0.207 19.288 5.942 1.00 94.75 93 TRP A C 1
ATOM 726 O O . TRP A 1 93 ? 0.959 19.068 5.629 1.00 94.75 93 TRP A O 1
ATOM 736 N N . HIS A 1 94 ? -1.190 18.416 5.694 1.00 93.19 94 HIS A N 1
ATOM 737 C CA . HIS A 1 94 ? -1.020 17.156 4.963 1.00 93.19 94 HIS A CA 1
ATOM 738 C C . HIS A 1 94 ? 0.045 16.214 5.565 1.00 93.19 94 HIS A C 1
ATOM 740 O O . HIS A 1 94 ? 0.743 15.479 4.862 1.00 93.19 94 HIS A O 1
ATOM 746 N N . VAL A 1 95 ? 0.203 16.233 6.894 1.00 94.19 95 VAL A N 1
ATOM 747 C CA . VAL A 1 95 ? 1.143 15.342 7.597 1.00 94.19 95 VAL A CA 1
ATOM 748 C C . VAL A 1 95 ? 0.803 13.856 7.381 1.00 94.19 95 VAL A C 1
ATOM 750 O O . VAL A 1 95 ? 1.736 13.074 7.173 1.00 94.19 95 VAL A O 1
ATOM 753 N N . PRO A 1 96 ? -0.479 13.427 7.368 1.00 91.06 96 PRO A N 1
ATOM 754 C CA . PRO A 1 96 ? -0.832 12.046 7.036 1.00 91.06 96 PRO A CA 1
ATOM 755 C C . PRO A 1 96 ? -0.371 11.617 5.638 1.00 91.06 96 PRO A C 1
ATOM 757 O O . PRO A 1 96 ? 0.129 10.504 5.481 1.00 91.06 96 PRO A O 1
ATOM 760 N N . GLU A 1 97 ? -0.472 12.488 4.629 1.00 90.62 97 GLU A N 1
ATOM 761 C CA . GLU A 1 97 ? 0.017 12.197 3.279 1.00 90.62 97 GLU A CA 1
ATOM 762 C C . GLU A 1 97 ? 1.543 12.056 3.237 1.00 90.62 97 GLU A C 1
ATOM 764 O O . GLU A 1 97 ? 2.052 11.152 2.572 1.00 90.62 97 GLU A O 1
ATOM 769 N N . ILE A 1 98 ? 2.281 12.883 3.989 1.00 94.12 98 ILE A N 1
ATOM 770 C CA . ILE A 1 98 ? 3.741 12.745 4.128 1.00 94.12 98 ILE A CA 1
ATOM 771 C C . ILE A 1 98 ? 4.084 11.377 4.735 1.00 94.12 98 ILE A C 1
ATOM 773 O O . ILE A 1 98 ? 4.939 10.669 4.204 1.00 94.12 98 ILE A O 1
ATOM 777 N N . ILE A 1 99 ? 3.387 10.968 5.802 1.00 94.19 99 ILE A N 1
ATOM 778 C CA . ILE A 1 99 ? 3.567 9.652 6.439 1.00 94.19 99 ILE A CA 1
ATOM 779 C C . ILE A 1 99 ? 3.285 8.521 5.445 1.00 94.19 99 ILE A C 1
ATOM 781 O O . ILE A 1 99 ? 4.059 7.570 5.358 1.00 94.19 99 ILE A O 1
ATOM 785 N N . ALA A 1 100 ? 2.207 8.632 4.668 1.00 90.81 100 ALA A N 1
ATOM 786 C CA . ALA A 1 100 ? 1.824 7.649 3.658 1.00 90.81 100 ALA A CA 1
ATOM 787 C C . ALA A 1 100 ? 2.839 7.542 2.501 1.00 90.81 100 ALA A C 1
ATOM 789 O O . ALA A 1 100 ? 2.978 6.470 1.906 1.00 90.81 100 ALA A O 1
ATOM 790 N N . ALA A 1 101 ? 3.574 8.617 2.197 1.00 91.50 101 ALA A N 1
ATOM 791 C CA . ALA A 1 101 ? 4.615 8.638 1.171 1.00 91.50 101 ALA A CA 1
ATOM 792 C C . ALA A 1 101 ? 5.933 7.978 1.619 1.00 91.50 101 ALA A C 1
ATOM 794 O O . ALA A 1 101 ? 6.690 7.498 0.775 1.00 91.50 101 ALA A O 1
ATOM 795 N N . LEU A 1 102 ? 6.213 7.895 2.926 1.00 94.50 102 LEU A N 1
ATOM 796 C CA . LEU A 1 102 ? 7.458 7.300 3.435 1.00 94.50 102 LEU A CA 1
ATOM 797 C C . LEU A 1 102 ? 7.631 5.828 3.006 1.00 94.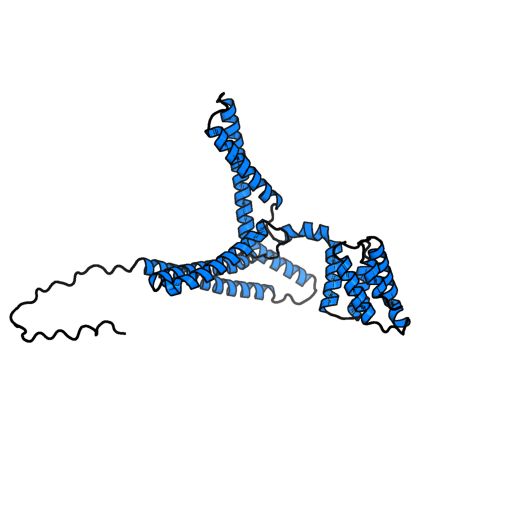50 102 LEU A C 1
ATOM 799 O O . LEU A 1 102 ? 8.662 5.510 2.406 1.00 94.50 102 LEU A O 1
ATOM 803 N N . PRO A 1 103 ? 6.646 4.923 3.207 1.00 92.50 103 PRO A N 1
ATOM 804 C CA . PRO A 1 103 ? 6.758 3.546 2.729 1.00 92.50 103 PRO A CA 1
ATOM 805 C C . PRO A 1 103 ? 6.849 3.438 1.204 1.00 92.50 103 PRO A C 1
ATOM 807 O O . PRO A 1 103 ? 7.443 2.490 0.701 1.00 92.50 103 PRO A O 1
ATOM 810 N N . MET A 1 104 ? 6.265 4.383 0.458 1.00 91.94 104 MET A N 1
ATOM 811 C CA . MET A 1 104 ? 6.347 4.412 -1.008 1.00 91.94 104 MET A CA 1
ATOM 812 C C . MET A 1 104 ? 7.769 4.679 -1.478 1.00 91.94 104 MET A C 1
ATOM 814 O O . MET A 1 104 ? 8.281 3.972 -2.342 1.00 91.94 104 MET A O 1
ATOM 818 N N . LEU A 1 105 ? 8.416 5.682 -0.879 1.00 94.06 105 LEU A N 1
ATOM 819 C CA . LEU A 1 105 ? 9.783 6.056 -1.215 1.00 94.06 105 LEU A CA 1
ATOM 820 C C . LEU A 1 105 ? 10.766 4.926 -0.873 1.00 94.06 105 LEU A C 1
ATOM 822 O O . LEU A 1 105 ? 11.695 4.672 -1.636 1.00 94.06 105 LEU A O 1
ATOM 826 N N . LEU A 1 106 ? 10.512 4.194 0.219 1.00 95.88 106 LEU A N 1
ATOM 827 C CA . LEU A 1 106 ? 11.285 3.007 0.596 1.00 95.88 106 LEU A CA 1
ATOM 828 C C . LEU A 1 106 ? 11.076 1.823 -0.357 1.00 95.88 106 LEU A C 1
ATOM 830 O O . LEU A 1 106 ? 12.050 1.168 -0.717 1.00 95.88 106 LEU A O 1
ATOM 834 N N . GLN A 1 107 ? 9.846 1.549 -0.807 1.00 94.12 107 GLN A N 1
ATOM 835 C CA . GLN A 1 107 ? 9.617 0.512 -1.824 1.00 94.12 107 GLN A CA 1
ATOM 836 C C . GLN A 1 107 ? 10.250 0.876 -3.168 1.00 94.12 107 GLN A C 1
ATOM 838 O O . GLN A 1 107 ? 10.805 0.007 -3.837 1.00 94.12 107 GLN A O 1
ATOM 843 N N . LEU A 1 108 ? 10.213 2.155 -3.552 1.00 94.44 108 LEU A N 1
ATOM 844 C CA . LEU A 1 108 ? 10.900 2.630 -4.750 1.00 94.44 108 LEU A CA 1
ATOM 845 C C . LEU A 1 108 ? 12.416 2.438 -4.625 1.00 94.44 108 LEU A C 1
ATOM 847 O O . LEU A 1 108 ? 13.031 1.900 -5.541 1.00 94.44 108 LEU A O 1
ATOM 851 N N . ALA A 1 109 ? 13.009 2.816 -3.489 1.00 97.38 109 ALA A N 1
ATOM 852 C CA . ALA A 1 109 ? 14.426 2.585 -3.224 1.00 97.38 109 ALA A CA 1
ATOM 853 C C . ALA A 1 109 ? 14.782 1.093 -3.320 1.00 97.38 109 ALA A C 1
ATOM 855 O O . ALA A 1 109 ? 15.703 0.720 -4.043 1.00 97.38 109 ALA A O 1
ATOM 856 N N . LEU A 1 110 ? 13.990 0.230 -2.677 1.00 96.44 110 LEU A N 1
ATOM 857 C CA . LEU A 1 110 ? 14.159 -1.219 -2.748 1.00 96.44 110 LEU A CA 1
ATOM 858 C C . LEU A 1 110 ? 14.113 -1.727 -4.197 1.00 96.44 110 LEU A C 1
ATOM 860 O O . LEU A 1 110 ? 14.991 -2.481 -4.608 1.00 96.44 110 LEU A O 1
ATOM 864 N N . ALA A 1 111 ? 13.135 -1.289 -4.993 1.00 95.44 111 ALA A N 1
ATOM 865 C CA . ALA A 1 111 ? 13.017 -1.682 -6.394 1.00 95.44 111 ALA A CA 1
ATOM 866 C C . ALA A 1 111 ? 14.228 -1.230 -7.231 1.00 95.44 111 ALA A C 1
ATOM 868 O O . ALA A 1 111 ? 14.762 -2.019 -8.015 1.00 95.44 111 ALA A O 1
ATOM 869 N N . LEU A 1 112 ? 14.698 0.008 -7.041 1.00 96.81 112 LEU A N 1
ATOM 870 C CA . LEU A 1 112 ? 15.891 0.540 -7.708 1.00 96.81 112 LEU A CA 1
ATOM 871 C C . LEU A 1 112 ? 17.145 -0.267 -7.338 1.00 96.81 112 LEU A C 1
ATOM 873 O O . LEU A 1 112 ? 17.907 -0.663 -8.222 1.00 96.81 112 LEU A O 1
ATOM 877 N N . PHE A 1 113 ? 17.329 -0.571 -6.050 1.00 97.69 113 PHE A N 1
ATOM 878 C CA . PHE A 1 113 ? 18.451 -1.372 -5.563 1.00 97.69 113 PHE A CA 1
ATOM 879 C C . PHE A 1 113 ? 18.449 -2.782 -6.152 1.00 97.69 113 PHE A C 1
ATOM 881 O O . PHE A 1 113 ? 19.465 -3.221 -6.692 1.00 97.69 113 PHE A O 1
ATOM 888 N N . LEU A 1 114 ? 17.307 -3.477 -6.092 1.00 96.94 114 LEU A N 1
ATOM 889 C CA . LEU A 1 114 ? 17.167 -4.832 -6.626 1.00 96.94 114 LEU A CA 1
ATOM 890 C C . LEU A 1 114 ? 17.366 -4.864 -8.143 1.00 96.94 114 LEU A C 1
ATOM 892 O O . LEU A 1 114 ? 17.992 -5.788 -8.650 1.00 96.94 114 LEU A O 1
ATOM 896 N N . THR A 1 115 ? 16.911 -3.840 -8.866 1.00 96.75 115 THR A N 1
ATOM 897 C CA . THR A 1 115 ? 17.155 -3.726 -10.311 1.00 96.75 115 THR A CA 1
ATOM 898 C C . THR A 1 115 ? 18.650 -3.595 -10.605 1.00 96.75 115 THR A C 1
ATOM 900 O O . THR A 1 115 ? 19.181 -4.345 -11.422 1.00 96.75 115 THR A O 1
ATOM 903 N N . GLY A 1 116 ? 19.355 -2.701 -9.901 1.00 96.31 116 GLY A N 1
ATOM 904 C CA . GLY A 1 116 ? 20.809 -2.560 -10.037 1.00 96.31 116 GLY A CA 1
ATOM 905 C C . GLY A 1 116 ? 21.561 -3.838 -9.651 1.00 96.31 116 GLY A C 1
ATOM 906 O O . GLY A 1 116 ? 22.503 -4.230 -10.336 1.00 96.31 116 GLY A O 1
ATOM 907 N N . LEU A 1 117 ? 21.099 -4.534 -8.605 1.00 96.25 117 LEU A N 1
ATOM 908 C CA . LEU A 1 117 ? 21.636 -5.825 -8.176 1.00 96.25 117 LEU A CA 1
ATOM 909 C C . LEU A 1 117 ? 21.478 -6.892 -9.267 1.00 96.25 117 LEU A C 1
ATOM 911 O O . LEU A 1 117 ? 22.437 -7.596 -9.565 1.00 96.25 117 LEU A O 1
ATOM 915 N N . LEU A 1 118 ? 20.302 -7.002 -9.892 1.00 96.56 118 LEU A N 1
ATOM 916 C CA . LEU A 1 118 ? 20.085 -7.954 -10.981 1.00 96.56 118 LEU A CA 1
ATOM 917 C C . LEU A 1 118 ? 20.980 -7.646 -12.181 1.00 96.56 118 LEU A C 1
ATOM 919 O O . LEU A 1 118 ? 21.634 -8.558 -12.680 1.00 96.56 118 LEU A O 1
ATOM 923 N N . ILE A 1 119 ? 21.067 -6.380 -12.605 1.00 95.50 119 ILE A N 1
ATOM 924 C CA . ILE A 1 119 ? 21.961 -5.977 -13.703 1.00 95.50 119 ILE A CA 1
ATOM 925 C C . ILE A 1 119 ? 23.402 -6.386 -13.380 1.00 95.50 119 ILE A C 1
ATOM 927 O O . ILE A 1 119 ? 24.055 -7.015 -14.210 1.00 95.50 119 ILE A O 1
ATOM 931 N N . LEU A 1 120 ? 23.879 -6.108 -12.163 1.00 95.31 120 LEU A N 1
ATOM 932 C CA . LEU A 1 120 ? 25.215 -6.505 -11.727 1.00 95.31 120 LEU A CA 1
ATOM 933 C C . LEU A 1 120 ? 25.414 -8.024 -11.795 1.00 95.31 120 LEU A C 1
ATOM 935 O O . LEU A 1 120 ? 26.385 -8.488 -12.390 1.00 95.31 120 LEU A O 1
ATOM 939 N N . LEU A 1 121 ? 24.508 -8.808 -11.210 1.00 95.69 121 LEU A N 1
ATOM 940 C CA . LEU A 1 121 ? 24.646 -10.264 -11.165 1.00 95.69 121 LEU A CA 1
ATOM 941 C C . LEU A 1 121 ? 24.649 -10.874 -12.568 1.00 95.69 121 LEU A C 1
ATOM 943 O O . LEU A 1 121 ? 25.475 -11.741 -12.844 1.00 95.69 121 LEU A O 1
ATOM 947 N N . TRP A 1 122 ? 23.792 -10.384 -13.467 1.00 95.94 122 TRP A N 1
ATOM 948 C CA . TRP A 1 122 ? 23.775 -10.819 -14.864 1.00 95.94 122 TRP A CA 1
ATOM 949 C C . TRP A 1 122 ? 25.061 -10.451 -15.616 1.00 95.94 122 TRP A C 1
ATOM 951 O O . TRP A 1 122 ? 25.470 -11.205 -16.494 1.00 95.94 122 TRP A O 1
ATOM 961 N N . THR A 1 123 ? 25.733 -9.350 -15.253 1.00 93.62 123 THR A N 1
ATOM 962 C CA . THR A 1 123 ? 27.051 -9.002 -15.819 1.00 93.62 123 THR A CA 1
ATOM 963 C C . THR A 1 123 ? 28.213 -9.802 -15.228 1.00 93.62 123 THR A C 1
ATOM 965 O O . THR A 1 123 ? 29.216 -9.986 -15.910 1.00 93.62 123 THR A O 1
ATOM 968 N N . LEU A 1 124 ? 28.096 -10.274 -13.982 1.00 93.88 124 LEU A N 1
ATOM 969 C CA . LEU A 1 124 ? 29.157 -11.012 -13.289 1.00 9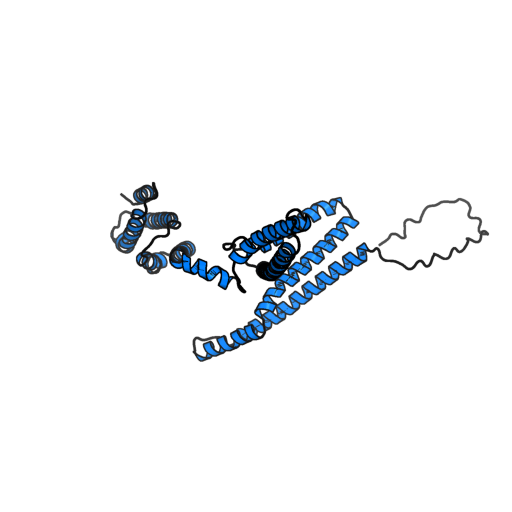3.88 124 LEU A CA 1
ATOM 970 C C . LEU A 1 124 ? 29.093 -12.516 -13.557 1.00 93.88 124 LEU A C 1
ATOM 972 O O . LEU A 1 124 ? 30.076 -13.119 -13.980 1.00 93.88 124 LEU A O 1
ATOM 976 N N . ASN A 1 125 ? 27.956 -13.146 -13.252 1.00 94.69 125 ASN A N 1
ATOM 977 C CA . ASN A 1 125 ? 27.796 -14.585 -13.390 1.00 94.69 125 ASN A CA 1
ATOM 978 C C . ASN A 1 125 ? 26.309 -14.990 -13.487 1.00 94.69 125 ASN A C 1
ATOM 980 O O . ASN A 1 125 ? 25.577 -14.892 -12.493 1.00 94.69 125 ASN A O 1
ATOM 984 N N . PRO A 1 126 ? 25.866 -15.532 -14.637 1.00 95.25 126 PRO A N 1
ATOM 985 C CA . PRO A 1 126 ? 24.486 -15.977 -14.823 1.00 95.25 126 PRO A CA 1
ATOM 986 C C . PRO A 1 126 ? 24.011 -17.027 -13.808 1.00 95.25 126 PRO A C 1
ATOM 988 O O . PRO A 1 126 ? 22.848 -17.003 -13.409 1.00 95.25 126 PRO A O 1
ATOM 991 N N . SER A 1 127 ? 24.888 -17.917 -13.332 1.00 96.38 127 SER A N 1
ATOM 992 C CA . SER A 1 127 ? 24.509 -18.980 -12.391 1.00 96.38 127 SER A CA 1
ATOM 993 C C . SER A 1 127 ? 24.062 -18.434 -11.033 1.00 96.38 127 SER A C 1
ATOM 995 O O . SER A 1 127 ? 23.178 -19.012 -10.408 1.00 96.38 127 SER A O 1
ATOM 997 N N . VAL A 1 128 ? 24.625 -17.305 -10.589 1.00 96.12 128 VAL A N 1
ATOM 998 C CA . VAL A 1 128 ? 24.181 -16.594 -9.373 1.00 96.12 128 VAL A CA 1
ATOM 999 C C . VAL A 1 128 ? 22.988 -15.678 -9.677 1.00 96.12 128 VAL A C 1
ATOM 1001 O O . VAL A 1 128 ? 22.103 -15.500 -8.839 1.00 96.12 128 VAL A O 1
ATOM 1004 N N . ALA A 1 129 ? 22.921 -15.127 -10.891 1.00 96.12 129 ALA A N 1
ATOM 1005 C CA . ALA A 1 129 ? 21.849 -14.232 -11.315 1.00 96.12 129 ALA A CA 1
ATOM 1006 C C . ALA A 1 129 ? 20.476 -14.913 -11.394 1.00 96.12 129 ALA A C 1
ATOM 1008 O O . ALA A 1 129 ? 19.473 -14.299 -11.030 1.00 96.12 129 ALA A O 1
ATOM 1009 N N . ILE A 1 130 ? 20.415 -16.173 -11.832 1.00 96.88 130 ILE A N 1
ATOM 1010 C CA . ILE A 1 130 ? 19.164 -16.937 -11.959 1.00 96.88 130 ILE A CA 1
ATOM 1011 C C . ILE A 1 130 ? 18.422 -17.073 -10.614 1.00 96.88 130 ILE A C 1
ATOM 1013 O O . ILE A 1 130 ? 17.279 -16.611 -10.533 1.00 96.88 130 ILE A O 1
ATOM 1017 N N . PRO A 1 131 ? 19.013 -17.643 -9.541 1.00 97.56 131 PRO A N 1
ATOM 1018 C CA . PRO A 1 131 ? 18.317 -17.770 -8.262 1.00 97.56 131 PRO A CA 1
ATOM 1019 C C . PRO A 1 131 ? 17.993 -16.405 -7.640 1.00 97.56 131 PRO A C 1
ATOM 1021 O O . PRO A 1 131 ? 16.910 -16.229 -7.086 1.00 97.56 131 PRO A O 1
ATOM 1024 N N . ALA A 1 132 ? 18.871 -15.406 -7.785 1.00 96.38 132 ALA A N 1
ATOM 1025 C CA . ALA A 1 132 ? 18.582 -14.047 -7.328 1.00 96.38 132 ALA A CA 1
ATOM 1026 C C . ALA A 1 132 ? 17.371 -13.436 -8.057 1.00 96.38 132 ALA A C 1
ATOM 1028 O O . ALA A 1 132 ? 16.497 -12.852 -7.417 1.00 96.38 132 ALA A O 1
ATOM 1029 N N . SER A 1 133 ? 17.272 -13.628 -9.377 1.00 96.31 133 SER A N 1
ATOM 1030 C CA . SER A 1 133 ? 16.132 -13.177 -10.187 1.00 96.31 133 SER A CA 1
ATOM 1031 C C . SER A 1 133 ? 14.827 -13.841 -9.750 1.00 96.31 133 SER A C 1
ATOM 1033 O O . SER A 1 133 ? 13.796 -13.175 -9.708 1.00 96.31 133 SER A O 1
ATOM 1035 N N . LEU A 1 134 ? 14.867 -15.122 -9.364 1.00 97.44 134 LEU A N 1
ATOM 1036 C CA . LEU A 1 134 ? 13.705 -15.830 -8.824 1.00 97.44 134 LEU A CA 1
ATOM 1037 C C . LEU A 1 134 ? 13.220 -15.199 -7.510 1.00 97.44 134 LEU A C 1
ATOM 1039 O O . LEU A 1 134 ? 12.032 -14.912 -7.376 1.00 97.44 134 LEU A O 1
ATOM 1043 N N . PHE A 1 135 ? 14.124 -14.942 -6.559 1.00 97.44 135 PHE A N 1
ATOM 1044 C CA . PHE A 1 135 ? 13.761 -14.322 -5.280 1.00 97.44 135 PHE A CA 1
ATOM 1045 C C . PHE A 1 135 ? 13.240 -12.892 -5.449 1.00 97.44 135 PHE A 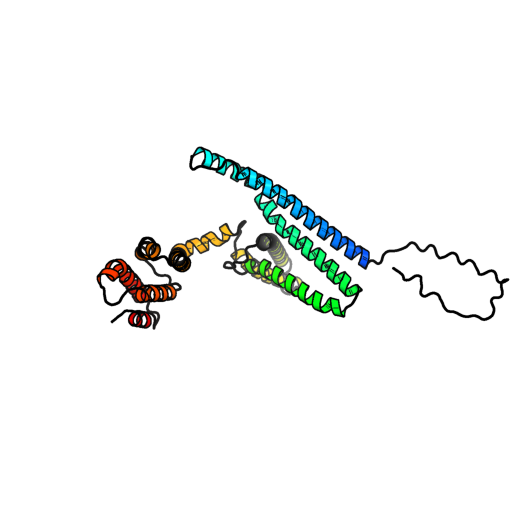C 1
ATOM 1047 O O . PHE A 1 135 ? 12.228 -12.533 -4.845 1.00 97.44 135 PHE A O 1
ATOM 1054 N N . VAL A 1 136 ? 13.884 -12.089 -6.301 1.00 97.12 136 VAL A N 1
ATOM 1055 C CA . VAL A 1 136 ? 13.425 -10.729 -6.620 1.00 97.12 136 VAL A CA 1
ATOM 1056 C C . VAL A 1 136 ? 12.059 -10.764 -7.305 1.00 97.12 136 VAL A C 1
ATOM 1058 O O . VAL A 1 136 ? 11.164 -10.012 -6.923 1.00 97.12 136 VAL A O 1
ATOM 1061 N N . GLY A 1 137 ? 11.865 -11.669 -8.267 1.00 96.06 137 GLY A N 1
ATOM 1062 C CA . GLY A 1 137 ? 10.586 -11.863 -8.945 1.00 96.06 137 GLY A CA 1
ATOM 1063 C C . GLY A 1 137 ? 9.470 -12.259 -7.979 1.00 96.06 137 GLY A C 1
ATOM 1064 O O . GLY A 1 137 ? 8.389 -11.672 -8.022 1.00 96.06 137 GLY A O 1
ATOM 1065 N N . LEU A 1 138 ? 9.741 -13.186 -7.054 1.00 97.00 138 LEU A N 1
ATOM 1066 C CA . LEU A 1 138 ? 8.787 -13.591 -6.024 1.00 97.00 138 LEU A CA 1
ATOM 1067 C C . LEU A 1 138 ? 8.400 -12.408 -5.128 1.00 97.00 138 LEU A C 1
ATOM 1069 O O . LEU A 1 138 ? 7.211 -12.159 -4.933 1.00 97.00 138 LEU A O 1
ATOM 1073 N N . LEU A 1 139 ? 9.380 -11.644 -4.643 1.00 95.25 139 LEU A N 1
ATOM 1074 C CA . LEU A 1 139 ? 9.138 -10.467 -3.810 1.00 95.25 139 LEU A CA 1
ATOM 1075 C C . LEU A 1 139 ? 8.282 -9.420 -4.536 1.00 95.25 139 LEU A C 1
ATOM 1077 O O . LEU A 1 139 ? 7.282 -8.961 -3.989 1.00 95.25 139 LEU A O 1
ATOM 1081 N N . ILE A 1 140 ? 8.628 -9.083 -5.782 1.00 92.31 140 ILE A N 1
ATOM 1082 C CA . ILE A 1 140 ? 7.862 -8.128 -6.594 1.00 92.31 140 ILE A CA 1
ATOM 1083 C C . ILE A 1 140 ? 6.442 -8.646 -6.832 1.00 92.31 140 ILE A C 1
ATOM 1085 O O . ILE A 1 140 ? 5.488 -7.883 -6.694 1.00 92.31 140 ILE A O 1
ATOM 1089 N N . SER A 1 141 ? 6.279 -9.935 -7.144 1.00 93.50 141 SER A N 1
ATOM 1090 C CA . SER A 1 141 ? 4.960 -10.534 -7.371 1.00 93.50 141 SER A CA 1
ATOM 1091 C C . SER A 1 141 ? 4.079 -10.485 -6.121 1.00 93.50 141 SER A C 1
ATOM 1093 O O . SER A 1 141 ? 2.905 -10.135 -6.214 1.00 93.50 141 SER A O 1
ATOM 1095 N N . PHE A 1 142 ? 4.650 -10.749 -4.943 1.00 94.19 142 PHE A N 1
ATOM 1096 C CA . PHE A 1 142 ? 3.951 -10.677 -3.664 1.00 94.19 142 PHE A CA 1
ATOM 1097 C C . PHE A 1 142 ? 3.531 -9.238 -3.327 1.00 94.19 142 PHE A C 1
ATOM 1099 O O . PHE A 1 142 ? 2.373 -8.989 -2.979 1.00 94.19 142 PHE A O 1
ATOM 1106 N N . THR A 1 143 ? 4.436 -8.270 -3.495 1.00 90.94 143 THR A N 1
ATOM 1107 C CA . THR A 1 143 ? 4.139 -6.842 -3.301 1.00 90.94 143 THR A CA 1
ATOM 1108 C C . THR A 1 143 ? 3.076 -6.352 -4.289 1.00 90.94 143 THR A C 1
ATOM 1110 O O . THR A 1 143 ? 2.143 -5.646 -3.904 1.00 90.94 143 THR A O 1
ATOM 1113 N N . ALA A 1 144 ? 3.152 -6.761 -5.558 1.00 90.00 144 ALA A N 1
ATOM 1114 C CA . ALA A 1 144 ? 2.159 -6.407 -6.568 1.00 90.00 144 ALA A CA 1
ATOM 1115 C C . ALA A 1 144 ? 0.787 -7.019 -6.253 1.00 90.00 144 ALA A C 1
ATOM 1117 O O . ALA A 1 144 ? -0.221 -6.314 -6.294 1.00 90.00 144 ALA A O 1
ATOM 1118 N N . ALA A 1 145 ? 0.739 -8.299 -5.875 1.00 91.69 145 ALA A N 1
ATOM 1119 C CA . ALA A 1 145 ? -0.496 -8.976 -5.500 1.00 91.69 145 ALA A CA 1
ATOM 1120 C C . ALA A 1 145 ? -1.174 -8.276 -4.315 1.00 91.69 145 ALA A C 1
ATOM 1122 O O . ALA A 1 145 ? -2.332 -7.879 -4.416 1.00 91.69 145 ALA A O 1
ATOM 1123 N N . THR A 1 146 ? -0.449 -8.032 -3.223 1.00 91.31 146 THR A N 1
ATOM 1124 C CA . THR A 1 146 ? -0.998 -7.348 -2.037 1.00 91.31 146 THR A CA 1
ATOM 1125 C C . THR A 1 146 ? -1.431 -5.904 -2.319 1.00 91.31 146 THR A C 1
ATOM 1127 O O . THR A 1 146 ? -2.372 -5.423 -1.696 1.00 91.31 146 THR A O 1
ATOM 1130 N N . THR A 1 147 ? -0.820 -5.235 -3.302 1.00 89.81 147 THR A N 1
ATOM 1131 C CA . THR A 1 147 ? -1.203 -3.878 -3.736 1.00 89.81 147 THR A CA 1
ATOM 1132 C C . THR A 1 147 ? -2.458 -3.868 -4.616 1.00 89.81 147 THR A C 1
ATOM 1134 O O . THR A 1 147 ? -3.267 -2.944 -4.533 1.00 89.81 147 THR A O 1
ATOM 1137 N N . VAL A 1 148 ? -2.639 -4.889 -5.459 1.00 87.62 148 VAL A N 1
ATOM 1138 C CA . VAL A 1 148 ? -3.700 -4.943 -6.479 1.00 87.62 148 VAL A CA 1
ATOM 1139 C C . VAL A 1 148 ? -4.961 -5.664 -5.988 1.00 87.62 148 VAL A C 1
ATOM 1141 O O . VAL A 1 148 ? -6.065 -5.256 -6.344 1.00 87.62 148 VAL A O 1
ATOM 1144 N N . ILE A 1 149 ? -4.844 -6.697 -5.145 1.00 87.94 149 ILE A N 1
ATOM 1145 C CA . ILE A 1 149 ? -5.993 -7.468 -4.624 1.00 87.94 149 ILE A CA 1
ATOM 1146 C C . ILE A 1 149 ? -7.090 -6.572 -4.007 1.00 87.94 149 ILE A C 1
ATOM 1148 O O . ILE A 1 149 ? -8.262 -6.808 -4.320 1.00 87.94 149 ILE A O 1
ATOM 1152 N N . PRO A 1 150 ? -6.781 -5.530 -3.199 1.00 85.88 150 PRO A N 1
ATOM 1153 C CA . PRO A 1 150 ? -7.802 -4.651 -2.619 1.00 85.88 150 PRO A CA 1
ATOM 1154 C C . PRO A 1 150 ? -8.678 -3.919 -3.645 1.00 85.88 150 PRO A C 1
ATOM 1156 O O . PRO A 1 150 ? -9.787 -3.504 -3.307 1.00 85.88 150 PRO A O 1
ATOM 1159 N N . ILE A 1 151 ? -8.219 -3.765 -4.894 1.00 83.56 151 ILE A N 1
ATOM 1160 C CA . ILE A 1 151 ? -8.996 -3.146 -5.980 1.00 83.56 151 ILE A CA 1
ATOM 1161 C C . ILE A 1 151 ? -10.188 -4.031 -6.359 1.00 83.56 151 ILE A C 1
ATOM 1163 O O . ILE A 1 151 ? -11.270 -3.517 -6.636 1.00 83.56 151 ILE A O 1
ATOM 1167 N N . PHE A 1 152 ? -10.006 -5.352 -6.330 1.00 82.12 152 PHE A N 1
ATOM 1168 C CA . PHE A 1 152 ? -11.020 -6.319 -6.752 1.00 82.12 152 PHE A CA 1
ATOM 1169 C C . PHE A 1 152 ? -11.884 -6.826 -5.597 1.00 82.12 152 PHE A C 1
ATOM 1171 O O . PHE A 1 152 ? -13.071 -7.079 -5.792 1.00 82.12 152 PHE A O 1
ATOM 1178 N N . TYR A 1 153 ? -11.307 -6.953 -4.400 1.00 82.00 153 TYR A N 1
ATOM 1179 C CA . TYR A 1 153 ? -11.989 -7.506 -3.231 1.00 82.00 153 TYR A CA 1
ATOM 1180 C C . TYR A 1 153 ? -12.153 -6.441 -2.135 1.00 82.00 153 TYR A C 1
ATOM 1182 O O . TYR A 1 153 ? -11.142 -5.944 -1.629 1.00 82.00 153 TYR A O 1
ATOM 1190 N N . PRO A 1 154 ? -13.396 -6.075 -1.764 1.00 73.75 154 PRO A N 1
ATOM 1191 C CA . PRO A 1 154 ? -13.654 -5.096 -0.708 1.00 73.75 154 PRO A CA 1
ATOM 1192 C C . PRO A 1 154 ? -13.262 -5.590 0.683 1.00 73.75 154 PRO A C 1
ATOM 1194 O O . PRO A 1 154 ? -12.671 -4.823 1.432 1.00 73.75 154 PRO A O 1
ATOM 1197 N N . ASP A 1 155 ? -13.445 -6.879 0.969 1.00 77.50 155 ASP A N 1
ATOM 1198 C CA . ASP A 1 155 ? -13.128 -7.501 2.266 1.00 77.50 155 ASP A CA 1
ATOM 1199 C C . ASP A 1 155 ? -11.623 -7.773 2.490 1.00 77.50 155 ASP A C 1
ATOM 1201 O O . ASP A 1 155 ? -11.232 -8.539 3.373 1.00 77.50 155 ASP A O 1
ATOM 1205 N N . CYS A 1 156 ? -10.749 -7.225 1.647 1.00 83.25 156 CYS A N 1
ATOM 1206 C CA . CYS A 1 156 ? -9.325 -7.527 1.683 1.00 83.25 156 CYS A CA 1
ATOM 1207 C C . CYS A 1 156 ? -8.598 -6.771 2.808 1.00 83.25 156 CYS A C 1
ATOM 1209 O O . CYS A 1 156 ? -8.626 -5.542 2.868 1.00 83.25 156 CYS A O 1
ATOM 1211 N N . CYS A 1 157 ? -7.841 -7.501 3.634 1.00 84.12 157 CYS A N 1
ATOM 1212 C CA . CYS A 1 157 ? -7.066 -6.933 4.742 1.00 84.12 157 CYS A CA 1
ATOM 1213 C C . CYS A 1 157 ? -5.746 -6.257 4.321 1.00 84.12 157 CYS A C 1
ATOM 1215 O O . CYS A 1 157 ? -5.076 -5.662 5.163 1.00 84.12 157 CYS A O 1
ATOM 1217 N N . TYR A 1 158 ? -5.326 -6.353 3.053 1.00 84.69 158 TYR A N 1
ATOM 1218 C CA . TYR A 1 158 ? -4.051 -5.795 2.572 1.00 84.69 158 TYR A CA 1
ATOM 1219 C C . TYR A 1 158 ? -4.128 -4.273 2.342 1.00 84.69 158 TYR A C 1
ATOM 1221 O O . TYR A 1 158 ? -3.878 -3.766 1.250 1.00 84.69 158 TYR A O 1
ATOM 1229 N N . GLN A 1 159 ? -4.488 -3.525 3.383 1.00 83.62 159 GLN A N 1
ATOM 1230 C CA . GLN A 1 159 ? -4.662 -2.075 3.340 1.00 83.62 159 GLN A CA 1
ATOM 1231 C C . GLN A 1 159 ? -3.346 -1.360 3.618 1.00 83.62 159 GLN A C 1
ATOM 1233 O O . GLN A 1 159 ? -3.036 -0.969 4.740 1.00 83.62 159 GLN A O 1
ATOM 1238 N N . SER A 1 160 ? -2.552 -1.184 2.567 1.00 88.00 160 SER A N 1
ATOM 1239 C CA . SER A 1 160 ? -1.336 -0.376 2.615 1.00 88.00 160 SER A CA 1
ATOM 1240 C C . SER A 1 160 ? -1.555 0.995 1.957 1.00 88.00 160 SER A C 1
ATOM 1242 O O . SER A 1 160 ? -2.457 1.150 1.124 1.00 88.00 160 SER A O 1
ATOM 1244 N N . PRO A 1 161 ? -0.714 2.003 2.263 1.00 85.88 161 PRO A N 1
ATOM 1245 C CA . PRO A 1 161 ? -0.696 3.259 1.512 1.00 85.88 161 PRO A CA 1
ATOM 1246 C C . PRO A 1 161 ? -0.478 3.038 0.007 1.00 85.88 161 PRO A C 1
ATOM 1248 O O . PRO A 1 161 ? -1.090 3.714 -0.814 1.00 85.88 161 PRO A O 1
ATOM 1251 N N . GLN A 1 162 ? 0.338 2.037 -0.352 1.00 86.69 162 GLN A N 1
ATOM 1252 C CA . GLN A 1 162 ? 0.594 1.595 -1.732 1.00 86.69 162 GLN A CA 1
ATOM 1253 C C . GLN A 1 162 ? -0.677 1.146 -2.442 1.00 86.69 162 GLN A C 1
ATOM 1255 O O . GLN A 1 162 ? -0.994 1.639 -3.527 1.00 86.69 162 GLN A O 1
ATOM 1260 N N . ALA A 1 163 ? -1.435 0.261 -1.796 1.00 89.06 163 ALA A N 1
ATOM 1261 C CA . ALA A 1 163 ? -2.713 -0.208 -2.307 1.00 89.06 163 ALA A CA 1
ATOM 1262 C C . ALA A 1 163 ? -3.716 0.945 -2.455 1.00 89.06 163 ALA A C 1
ATOM 1264 O O . ALA A 1 163 ? -4.422 1.020 -3.462 1.00 89.06 163 ALA A O 1
ATOM 1265 N N . LEU A 1 164 ? -3.742 1.887 -1.501 1.00 88.12 164 LEU A N 1
ATOM 1266 C CA . LEU A 1 164 ? -4.629 3.047 -1.566 1.00 88.12 164 LEU A CA 1
ATOM 1267 C C . LEU A 1 164 ? -4.304 3.919 -2.781 1.00 88.12 164 LEU A C 1
ATOM 1269 O O . LEU A 1 164 ? -5.191 4.184 -3.590 1.00 88.12 164 LEU A O 1
ATOM 1273 N N . SER A 1 165 ? -3.043 4.315 -2.973 1.00 85.62 165 SER A N 1
ATOM 1274 C CA . SER A 1 165 ? -2.662 5.117 -4.141 1.00 85.62 165 SER A CA 1
ATOM 1275 C C . SER A 1 165 ? -2.922 4.384 -5.454 1.00 85.62 165 SER A C 1
ATOM 1277 O O . SER A 1 165 ? -3.387 5.009 -6.406 1.00 85.62 165 SER A O 1
ATOM 1279 N N . CYS A 1 166 ? -2.695 3.067 -5.506 1.00 87.00 166 CYS A N 1
ATOM 1280 C CA . CYS A 1 166 ? -3.024 2.260 -6.679 1.00 87.00 166 CYS A CA 1
ATOM 1281 C C . CYS A 1 166 ? -4.534 2.289 -6.969 1.00 87.00 166 CYS A C 1
ATOM 1283 O O . CYS A 1 166 ? -4.945 2.548 -8.099 1.00 87.00 166 CYS A O 1
ATOM 1285 N N . SER A 1 167 ? -5.373 2.129 -5.941 1.00 86.50 167 SER A N 1
ATOM 1286 C CA . SER A 1 167 ? -6.830 2.199 -6.081 1.00 86.50 167 SER A CA 1
ATOM 1287 C C . SER A 1 167 ? -7.317 3.587 -6.524 1.00 86.50 167 SER A C 1
ATOM 1289 O O . SER A 1 167 ? -8.174 3.680 -7.401 1.00 86.50 167 SER A O 1
ATOM 1291 N N . LEU A 1 168 ? -6.731 4.670 -6.002 1.00 86.50 168 LEU A N 1
ATOM 1292 C CA . LEU A 1 168 ? -7.050 6.045 -6.399 1.00 86.50 168 LEU A CA 1
ATOM 1293 C C . LEU A 1 168 ? -6.638 6.326 -7.843 1.00 86.50 168 LEU A C 1
ATOM 1295 O O . LEU A 1 168 ? -7.404 6.922 -8.603 1.00 86.50 168 LEU A O 1
ATOM 1299 N N . PHE A 1 169 ? -5.453 5.864 -8.242 1.00 85.81 169 PHE A N 1
ATOM 1300 C CA . PHE A 1 169 ? -4.991 5.962 -9.620 1.00 85.81 169 PHE A CA 1
ATOM 1301 C C . PHE A 1 169 ? -5.926 5.204 -10.561 1.00 85.81 169 PHE A C 1
ATOM 1303 O O . PHE A 1 169 ? -6.381 5.751 -11.565 1.00 85.81 169 PHE A O 1
ATOM 1310 N N . ALA A 1 170 ? -6.299 3.978 -10.201 1.00 85.06 170 ALA A N 1
ATOM 1311 C CA . ALA A 1 170 ? -7.204 3.169 -10.997 1.00 85.06 170 ALA A CA 1
ATOM 1312 C C . ALA A 1 170 ? -8.609 3.804 -11.092 1.00 85.06 170 ALA A C 1
ATOM 1314 O O . ALA A 1 170 ? -9.208 3.821 -12.169 1.00 85.06 170 ALA A O 1
ATOM 1315 N N . GLN A 1 171 ? -9.103 4.433 -10.016 1.00 85.19 171 GLN A N 1
ATOM 1316 C CA . GLN A 1 171 ? -10.320 5.252 -10.042 1.00 85.19 171 GLN A CA 1
ATOM 1317 C C . GLN A 1 171 ? -10.177 6.488 -10.947 1.00 85.19 171 GLN A C 1
ATOM 1319 O O . GLN A 1 171 ? -11.113 6.823 -11.673 1.00 85.19 171 GLN A O 1
ATOM 1324 N N . ALA A 1 172 ? -9.036 7.181 -10.932 1.00 85.38 172 ALA A N 1
ATOM 1325 C CA . ALA A 1 172 ? -8.790 8.344 -11.785 1.00 85.38 172 ALA A CA 1
ATOM 1326 C C . ALA A 1 172 ? -8.763 7.954 -13.272 1.00 85.38 172 ALA A C 1
ATOM 1328 O O . ALA A 1 172 ? -9.419 8.603 -14.091 1.00 85.38 172 ALA A O 1
ATOM 1329 N N . VAL A 1 173 ? -8.092 6.847 -13.603 1.00 84.75 173 VAL A N 1
ATOM 1330 C CA . VAL A 1 173 ? -8.073 6.255 -14.949 1.00 84.75 173 VAL A CA 1
ATOM 1331 C C . VAL A 1 173 ? -9.478 5.826 -15.376 1.00 84.75 173 VAL A C 1
ATOM 1333 O O . VAL A 1 173 ? -9.898 6.122 -16.496 1.00 84.75 173 VAL A O 1
ATOM 1336 N N . ALA A 1 174 ? -10.256 5.206 -14.485 1.00 83.25 174 ALA A N 1
ATOM 1337 C CA . ALA A 1 174 ? -11.657 4.881 -14.743 1.00 83.25 174 ALA A CA 1
ATOM 1338 C C . ALA A 1 174 ? -12.483 6.154 -15.024 1.00 83.25 174 ALA A C 1
ATOM 1340 O O . ALA A 1 174 ? -13.187 6.254 -16.024 1.00 83.25 174 ALA A O 1
ATOM 1341 N N . ARG A 1 175 ? -12.352 7.212 -14.220 1.00 82.94 175 ARG A N 1
ATOM 1342 C CA . ARG A 1 175 ? -13.075 8.473 -14.467 1.00 82.94 175 ARG A CA 1
ATOM 1343 C C . ARG A 1 175 ? -12.679 9.108 -15.799 1.00 82.94 175 ARG A C 1
ATOM 1345 O O . ARG A 1 175 ? -13.566 9.533 -16.541 1.00 82.94 175 ARG A O 1
ATOM 1352 N N . ALA A 1 176 ? -11.389 9.149 -16.121 1.00 84.12 176 ALA A N 1
ATOM 1353 C CA . ALA A 1 176 ? -10.890 9.687 -17.383 1.00 84.12 176 ALA A CA 1
ATOM 1354 C C . ALA A 1 176 ? -11.406 8.878 -18.584 1.00 84.12 176 ALA A C 1
ATOM 1356 O O . ALA A 1 176 ? -11.992 9.451 -19.503 1.00 84.12 176 ALA A O 1
ATOM 1357 N N . SER A 1 177 ? -11.297 7.549 -18.534 1.00 80.12 177 SER A N 1
ATOM 1358 C CA . SER A 1 177 ? -11.809 6.659 -19.583 1.00 80.12 177 SER A CA 1
ATOM 1359 C C . SER A 1 177 ? -13.326 6.763 -19.751 1.00 80.12 177 SER A C 1
ATOM 1361 O O . SER A 1 177 ? -13.798 6.774 -20.882 1.00 80.12 177 SER A O 1
ATOM 1363 N N . SER A 1 178 ? -14.100 6.975 -18.679 1.00 80.69 178 SER A N 1
ATOM 1364 C CA . SER A 1 178 ? -15.548 7.228 -18.783 1.00 80.69 178 SER A CA 1
ATOM 1365 C C . SER A 1 178 ? -15.893 8.503 -19.562 1.00 80.69 178 SER A C 1
ATOM 1367 O O . SER A 1 178 ? -16.934 8.569 -20.217 1.00 80.69 178 SER A O 1
ATOM 1369 N N . LYS A 1 179 ? -15.040 9.535 -19.482 1.00 82.44 179 LYS A N 1
ATOM 1370 C CA 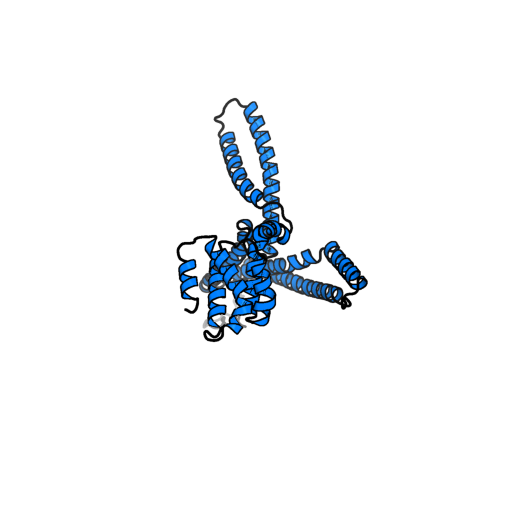. LYS A 1 179 ? -15.209 10.779 -20.243 1.00 82.44 179 LYS A CA 1
ATOM 1371 C C . LYS A 1 179 ? -14.842 10.554 -21.706 1.00 82.44 179 LYS A C 1
ATOM 1373 O O . LYS A 1 179 ? -15.604 10.955 -22.578 1.00 82.44 179 LYS A O 1
ATOM 1378 N N . VAL A 1 180 ? -13.729 9.862 -21.962 1.00 82.44 180 VAL A N 1
ATOM 1379 C CA . VAL A 1 180 ? -13.292 9.499 -23.320 1.00 82.44 180 VAL A CA 1
ATOM 1380 C C . VAL A 1 180 ? -14.337 8.628 -24.012 1.00 82.44 180 VAL A C 1
ATOM 1382 O O . VAL A 1 180 ? -14.706 8.916 -25.144 1.00 82.44 180 VAL A O 1
ATOM 1385 N N . LEU A 1 181 ? -14.888 7.628 -23.322 1.00 82.12 181 LEU A N 1
ATOM 1386 C CA . LEU A 1 181 ? -15.924 6.746 -23.856 1.00 82.12 181 LEU A CA 1
ATOM 1387 C C . LEU A 1 181 ? -17.163 7.528 -24.303 1.00 82.12 181 LEU A C 1
ATOM 1389 O O . LEU A 1 181 ? -17.668 7.294 -25.393 1.00 82.12 181 LEU A O 1
ATOM 1393 N N . ARG A 1 182 ? -17.603 8.514 -23.509 1.00 82.75 182 ARG A N 1
ATOM 1394 C CA . ARG A 1 182 ? -18.718 9.400 -23.883 1.00 82.75 182 ARG A CA 1
ATOM 1395 C C . ARG A 1 182 ? -18.407 10.251 -25.114 1.00 82.75 182 ARG A C 1
ATOM 1397 O O . ARG A 1 182 ? -19.304 10.512 -25.909 1.00 82.75 182 ARG A O 1
ATOM 1404 N N . VAL A 1 183 ? -17.160 10.693 -25.282 1.00 83.12 183 VAL A N 1
ATOM 1405 C CA . VAL A 1 183 ? -16.729 11.424 -26.486 1.00 83.12 183 VAL A CA 1
ATOM 1406 C C . VAL A 1 183 ? -16.724 10.496 -27.701 1.00 83.12 183 VAL A C 1
ATOM 1408 O O . VAL A 1 183 ? -17.274 10.863 -28.733 1.00 83.12 183 VAL A O 1
ATOM 1411 N N . VAL A 1 184 ? -16.186 9.282 -27.562 1.00 78.56 184 VAL A N 1
ATOM 1412 C CA . VAL A 1 184 ? -16.172 8.261 -28.623 1.00 78.56 184 VAL A CA 1
ATOM 1413 C C . VAL A 1 184 ? -17.587 7.842 -29.019 1.00 78.56 184 VAL A C 1
ATOM 1415 O O . VAL A 1 184 ? -17.867 7.666 -30.198 1.00 78.56 184 VAL A O 1
ATOM 1418 N N . GLU A 1 185 ? -18.508 7.709 -28.064 1.00 80.69 185 GLU A N 1
ATOM 1419 C CA . GLU A 1 185 ? -19.915 7.423 -28.358 1.00 80.69 185 GLU A CA 1
ATOM 1420 C C . GLU A 1 185 ? -20.565 8.544 -29.169 1.00 80.69 185 GLU A C 1
ATOM 1422 O O . GLU A 1 185 ? -21.269 8.260 -30.135 1.00 80.69 185 GLU A O 1
ATOM 1427 N N . ARG A 1 186 ? -20.292 9.810 -28.830 1.00 81.88 186 ARG A N 1
ATOM 1428 C CA . ARG A 1 186 ? -20.805 10.963 -29.583 1.00 81.88 186 ARG A CA 1
ATOM 1429 C C . ARG A 1 186 ? -20.264 10.996 -31.009 1.00 81.88 186 ARG A C 1
ATOM 1431 O O . ARG A 1 186 ? -21.050 11.161 -31.937 1.00 81.88 186 ARG A O 1
ATOM 1438 N N . THR A 1 187 ? -18.960 10.792 -31.196 1.00 76.56 187 THR A N 1
ATOM 1439 C CA . THR A 1 187 ? -18.345 10.802 -32.534 1.00 76.56 187 THR A CA 1
ATOM 1440 C C . THR A 1 187 ? -18.767 9.597 -33.368 1.00 76.56 187 THR A C 1
ATOM 1442 O O . THR A 1 187 ? -19.037 9.742 -34.556 1.00 76.56 187 THR A O 1
ATOM 1445 N N . ALA A 1 188 ? -18.904 8.418 -32.758 1.00 73.00 188 ALA A N 1
ATOM 1446 C CA . ALA A 1 188 ? -19.425 7.234 -33.433 1.00 73.00 188 ALA A CA 1
ATOM 1447 C C . ALA A 1 188 ? -20.892 7.414 -33.857 1.00 73.00 188 ALA A C 1
ATOM 1449 O O . ALA A 1 188 ? -21.272 6.949 -34.928 1.00 73.00 188 ALA A O 1
ATOM 1450 N N . HIS A 1 189 ? -21.709 8.099 -33.048 1.00 76.44 189 HIS A N 1
ATOM 1451 C CA . HIS A 1 189 ? -23.100 8.390 -33.392 1.00 76.44 189 HIS A CA 1
ATOM 1452 C C . HIS A 1 189 ? -23.209 9.407 -34.536 1.00 76.44 189 HIS A C 1
ATOM 1454 O O . HIS A 1 189 ? -23.995 9.201 -35.454 1.00 76.44 189 HIS A O 1
ATOM 1460 N N . GLN A 1 190 ? -22.368 10.446 -34.533 1.00 76.31 190 GLN A N 1
ATOM 1461 C CA . GLN A 1 190 ? -22.274 11.409 -35.636 1.00 76.31 190 GLN A CA 1
ATOM 1462 C C . GLN A 1 190 ? -21.818 10.741 -36.942 1.00 76.31 190 GLN A C 1
ATOM 1464 O O . GLN A 1 190 ? -22.470 10.892 -37.969 1.00 76.31 190 GLN A O 1
ATOM 1469 N N . ALA A 1 191 ? -20.771 9.913 -36.894 1.00 66.94 191 ALA A N 1
ATOM 1470 C CA . ALA A 1 191 ? -20.285 9.186 -38.067 1.00 66.94 191 ALA A CA 1
ATOM 1471 C C . ALA A 1 191 ? -21.315 8.182 -38.621 1.00 66.94 191 ALA A C 1
ATOM 1473 O O . ALA A 1 191 ? -21.380 7.969 -39.832 1.00 66.94 191 ALA A O 1
ATOM 1474 N N . ALA A 1 192 ? -22.136 7.579 -37.754 1.00 67.12 192 ALA A N 1
ATOM 1475 C CA . ALA A 1 192 ? -23.221 6.688 -38.165 1.00 67.12 192 ALA A CA 1
ATOM 1476 C C . ALA A 1 192 ? -24.354 7.421 -38.907 1.00 67.12 192 ALA A C 1
ATOM 1478 O O . ALA A 1 192 ? -25.032 6.803 -39.722 1.00 67.12 192 ALA A O 1
ATOM 1479 N N . LEU A 1 193 ? -24.555 8.718 -38.645 1.00 70.94 193 LEU A N 1
ATOM 1480 C CA . LEU A 1 193 ? -25.525 9.545 -39.370 1.00 70.94 193 LEU A CA 1
ATOM 1481 C C . LEU A 1 193 ? -24.986 9.998 -40.737 1.00 70.94 193 LEU A C 1
ATOM 1483 O O . LEU A 1 193 ? -25.757 10.108 -41.684 1.00 70.94 193 LEU A O 1
ATOM 1487 N N . GLU A 1 194 ? -23.673 10.217 -40.857 1.00 69.12 194 GLU A N 1
ATOM 1488 C CA . GLU A 1 194 ? -23.034 10.657 -42.109 1.00 69.12 194 GLU A CA 1
ATOM 1489 C C . GLU A 1 194 ? -22.736 9.517 -43.098 1.00 69.12 194 GLU A C 1
ATOM 1491 O O . GLU A 1 194 ? -22.655 9.757 -44.301 1.00 69.12 194 GLU A O 1
ATOM 1496 N N . THR A 1 195 ? -22.572 8.271 -42.634 1.00 56.69 195 THR A N 1
ATOM 1497 C CA . THR A 1 195 ? -22.214 7.132 -43.501 1.00 56.69 195 THR A CA 1
ATOM 1498 C C . THR A 1 195 ? -23.273 6.027 -43.484 1.00 56.69 195 THR A C 1
ATOM 1500 O O . THR A 1 195 ? -23.407 5.275 -42.526 1.00 56.69 195 THR A O 1
ATOM 1503 N N . THR A 1 196 ? -23.999 5.865 -44.596 1.00 57.19 196 THR A N 1
ATOM 1504 C CA . THR A 1 196 ? -25.093 4.884 -44.789 1.00 57.19 196 THR A CA 1
ATOM 1505 C C . THR A 1 196 ? -24.628 3.415 -44.845 1.00 57.19 196 THR A C 1
ATOM 1507 O O . THR A 1 196 ? -25.442 2.511 -45.019 1.00 57.19 196 THR A O 1
ATOM 1510 N N . SER A 1 197 ? -23.330 3.123 -44.698 1.00 55.91 197 SER A N 1
ATOM 1511 C CA . SER A 1 197 ? -22.794 1.757 -44.776 1.00 55.91 197 SER A CA 1
ATOM 1512 C C . SER A 1 197 ? -22.402 1.207 -43.399 1.00 55.91 197 SER A C 1
ATOM 1514 O O . SER A 1 197 ? -21.303 1.456 -42.895 1.00 55.91 197 SER A O 1
ATOM 1516 N N . TRP A 1 198 ? -23.270 0.365 -42.838 1.00 56.38 198 TRP A N 1
ATOM 1517 C CA . TRP A 1 198 ? -23.079 -0.413 -41.599 1.00 56.38 198 TRP A CA 1
ATOM 1518 C C . TRP A 1 198 ? -21.849 -1.358 -41.599 1.00 56.38 198 TRP A C 1
ATOM 1520 O O . TRP A 1 198 ? -21.525 -1.963 -40.580 1.00 56.38 198 TRP A O 1
ATOM 1530 N N . THR A 1 199 ? -21.144 -1.503 -42.727 1.00 58.44 199 THR A N 1
ATOM 1531 C CA . THR A 1 199 ? -20.056 -2.476 -42.954 1.00 58.44 199 THR A CA 1
ATOM 1532 C C . THR A 1 199 ? -18.641 -1.910 -42.773 1.00 58.44 199 THR A C 1
ATOM 1534 O O . THR A 1 199 ? -17.656 -2.632 -42.950 1.00 58.44 199 THR A O 1
ATOM 1537 N N . SER A 1 200 ? -18.495 -0.633 -42.399 1.00 67.81 200 SER A N 1
ATOM 1538 C CA . SER A 1 200 ? -17.177 -0.022 -42.198 1.00 67.81 200 SER A CA 1
ATOM 1539 C C . SER A 1 200 ? -16.427 -0.701 -41.046 1.00 67.81 200 SER A C 1
ATOM 1541 O O . SER A 1 200 ? -16.824 -0.620 -39.882 1.00 67.81 200 SER A O 1
ATOM 1543 N N . ARG A 1 201 ? -15.287 -1.337 -41.353 1.00 72.44 201 ARG A N 1
ATOM 1544 C CA . ARG A 1 201 ? -14.397 -1.981 -40.361 1.00 72.44 201 ARG A CA 1
ATOM 1545 C C . ARG A 1 201 ? -14.037 -1.050 -39.195 1.00 72.44 201 ARG A C 1
ATOM 1547 O O . ARG A 1 201 ? -13.840 -1.520 -38.078 1.00 72.44 201 ARG A O 1
ATOM 1554 N N . LYS A 1 202 ? -13.996 0.267 -39.443 1.00 69.38 202 LYS A N 1
ATOM 1555 C CA . LYS A 1 202 ? -13.745 1.297 -38.424 1.00 69.38 202 LYS A CA 1
ATOM 1556 C C . LYS A 1 202 ? -14.857 1.347 -37.368 1.00 69.38 202 LYS A C 1
ATOM 1558 O O . LYS A 1 202 ? -14.551 1.426 -36.184 1.00 69.38 202 LYS A O 1
ATOM 1563 N N . TYR A 1 203 ? -16.123 1.227 -37.775 1.00 71.94 203 TYR A N 1
ATOM 1564 C CA . TYR A 1 203 ? -17.267 1.205 -36.858 1.00 71.94 203 TYR A CA 1
ATOM 1565 C C . TYR A 1 203 ? -17.254 -0.045 -35.971 1.00 71.94 203 TYR A C 1
ATOM 1567 O O . TYR A 1 203 ? -17.378 0.057 -34.754 1.00 71.94 203 TYR A O 1
ATOM 1575 N N . VAL A 1 204 ? -17.013 -1.220 -36.563 1.00 76.50 204 VAL A N 1
ATOM 1576 C CA . VAL A 1 204 ? -16.950 -2.492 -35.820 1.00 76.50 204 VAL A CA 1
ATOM 1577 C C . VAL A 1 204 ? -15.806 -2.487 -34.798 1.00 76.50 204 VAL A C 1
ATOM 1579 O O . VAL A 1 204 ? -15.985 -2.942 -33.668 1.00 76.50 204 VAL A O 1
ATOM 1582 N N . ALA A 1 205 ? -14.642 -1.935 -35.159 1.00 78.62 205 ALA A N 1
ATOM 1583 C CA . ALA A 1 205 ? -13.517 -1.792 -34.237 1.00 78.62 205 ALA A CA 1
ATOM 1584 C C . ALA A 1 205 ? -13.842 -0.843 -33.069 1.00 78.62 205 ALA A C 1
ATOM 1586 O O . ALA A 1 205 ? -13.611 -1.194 -31.912 1.00 78.62 205 ALA A O 1
ATOM 1587 N N . LEU A 1 206 ? -14.437 0.321 -33.354 1.00 75.56 206 LEU A N 1
ATOM 1588 C CA . LEU A 1 206 ? -14.855 1.284 -32.329 1.00 75.56 206 LEU A CA 1
ATOM 1589 C C . LEU A 1 206 ? -15.931 0.711 -31.398 1.00 75.56 206 LEU A C 1
ATOM 1591 O O . LEU A 1 206 ? -15.851 0.907 -30.187 1.00 75.56 206 LEU A O 1
ATOM 1595 N N . ALA A 1 207 ? -16.893 -0.045 -31.933 1.00 75.44 207 ALA A N 1
ATOM 1596 C CA . ALA A 1 207 ? -17.931 -0.704 -31.144 1.00 75.44 207 ALA A CA 1
ATOM 1597 C C . ALA A 1 207 ? -17.345 -1.749 -30.180 1.00 75.44 207 ALA A C 1
ATOM 1599 O O . ALA A 1 207 ? -17.685 -1.747 -28.999 1.00 75.44 207 ALA A O 1
ATOM 1600 N N . ARG A 1 208 ? -16.393 -2.579 -30.634 1.00 80.88 208 ARG A N 1
ATOM 1601 C CA . ARG A 1 208 ? -15.714 -3.550 -29.757 1.00 80.88 208 ARG A CA 1
ATOM 1602 C C . ARG A 1 208 ? -14.900 -2.879 -28.653 1.00 80.88 208 ARG A C 1
ATOM 1604 O O . ARG A 1 208 ? -14.952 -3.324 -27.509 1.00 80.88 208 ARG A O 1
ATOM 1611 N N . ILE A 1 209 ? -14.172 -1.806 -28.975 1.00 77.06 209 ILE A N 1
ATOM 1612 C CA . ILE A 1 209 ? -13.407 -1.034 -27.983 1.00 77.06 209 ILE A CA 1
ATOM 1613 C C . ILE A 1 209 ? -14.355 -0.403 -26.960 1.00 77.06 209 ILE A C 1
ATOM 1615 O O . ILE A 1 209 ? -14.086 -0.476 -25.760 1.00 77.06 209 ILE A O 1
ATOM 1619 N N . ARG A 1 210 ? -15.479 0.168 -27.412 1.00 78.81 210 ARG A N 1
ATOM 1620 C CA . ARG A 1 210 ? -16.524 0.732 -26.547 1.00 78.81 210 ARG A CA 1
ATOM 1621 C C . ARG A 1 210 ? -17.081 -0.319 -25.591 1.00 78.81 210 ARG A C 1
ATOM 1623 O O . ARG A 1 210 ? -17.162 -0.067 -24.394 1.00 78.81 210 ARG A O 1
ATOM 1630 N N . ASP A 1 211 ? -17.441 -1.493 -26.096 1.00 80.50 211 ASP A N 1
ATOM 1631 C CA . ASP A 1 211 ? -18.070 -2.530 -25.278 1.00 80.50 211 ASP A CA 1
ATOM 1632 C C . ASP A 1 211 ? -17.075 -3.112 -24.256 1.00 80.50 211 ASP A C 1
ATOM 1634 O O . ASP A 1 211 ? -17.409 -3.237 -23.076 1.00 80.50 211 ASP A O 1
ATOM 1638 N N . ALA A 1 212 ? -15.819 -3.350 -24.657 1.00 78.12 212 ALA A N 1
ATOM 1639 C CA . ALA A 1 212 ? -14.759 -3.799 -23.750 1.00 78.12 212 ALA A CA 1
ATOM 1640 C C . ALA A 1 212 ? -14.441 -2.762 -22.656 1.00 78.12 212 ALA A C 1
ATOM 1642 O O . ALA A 1 212 ? -14.365 -3.104 -21.473 1.00 78.12 212 ALA A O 1
ATOM 1643 N N . THR A 1 213 ? -14.302 -1.483 -23.026 1.00 75.19 213 THR A N 1
ATOM 1644 C CA . THR A 1 213 ? -14.067 -0.402 -22.054 1.00 75.19 213 THR A CA 1
ATOM 1645 C C . THR A 1 213 ? -15.250 -0.219 -21.110 1.00 75.19 213 THR A C 1
ATOM 1647 O O . THR A 1 213 ? -15.035 -0.021 -19.918 1.00 75.19 213 THR A O 1
ATOM 1650 N N . ARG A 1 214 ? -16.492 -0.360 -21.589 1.00 79.44 214 ARG A N 1
ATOM 1651 C CA . ARG A 1 214 ? -17.702 -0.250 -20.763 1.00 79.44 214 ARG A CA 1
ATOM 1652 C C . ARG A 1 214 ? -17.787 -1.353 -19.700 1.00 79.44 214 ARG A C 1
ATOM 1654 O O . ARG A 1 214 ? -18.121 -1.048 -18.558 1.00 79.44 214 ARG A O 1
ATOM 1661 N N . VAL A 1 215 ? -17.444 -2.601 -20.035 1.00 78.06 215 VAL A N 1
ATOM 1662 C CA . VAL A 1 215 ? -17.415 -3.719 -19.067 1.00 78.06 215 VAL A CA 1
ATOM 1663 C C . VAL A 1 215 ? -16.375 -3.476 -17.971 1.00 78.06 215 VAL A C 1
ATOM 1665 O O . VAL A 1 215 ? -16.686 -3.611 -16.786 1.00 78.06 215 VAL A O 1
ATOM 1668 N N . LEU A 1 216 ? -15.163 -3.061 -18.354 1.00 70.38 216 LEU A N 1
ATOM 1669 C CA . LEU A 1 216 ? -14.077 -2.787 -17.408 1.00 70.38 216 LEU A CA 1
ATOM 1670 C C . LEU A 1 216 ? -14.430 -1.618 -16.475 1.00 70.38 216 LEU A C 1
ATOM 1672 O O . LEU A 1 216 ? -14.228 -1.676 -15.262 1.00 70.38 216 LEU A O 1
ATOM 1676 N N . LEU A 1 217 ? -15.035 -0.573 -17.042 1.00 74.56 217 LEU A N 1
ATOM 1677 C CA . LEU A 1 217 ? -15.488 0.607 -16.320 1.00 74.56 217 LEU A CA 1
ATOM 1678 C C . LEU A 1 217 ? -16.605 0.290 -15.321 1.00 74.56 217 LEU A C 1
ATOM 1680 O O . LEU A 1 217 ? -16.574 0.786 -14.198 1.00 74.56 217 LEU A O 1
ATOM 1684 N N . ALA A 1 218 ? -17.570 -0.547 -15.711 1.00 72.38 218 ALA A N 1
ATOM 1685 C CA . ALA A 1 218 ? -18.688 -0.941 -14.858 1.00 72.38 218 ALA A CA 1
ATOM 1686 C C . ALA A 1 218 ? -18.229 -1.730 -13.622 1.00 72.38 218 ALA A C 1
ATOM 1688 O O . ALA A 1 218 ? -18.859 -1.649 -12.567 1.00 72.38 218 ALA A O 1
ATOM 1689 N N . HIS A 1 219 ? -17.127 -2.478 -13.730 1.00 69.81 219 HIS A N 1
ATOM 1690 C CA . HIS A 1 219 ? -16.523 -3.154 -12.584 1.00 69.81 219 HIS A CA 1
ATOM 1691 C C . HIS A 1 219 ? -15.838 -2.159 -11.635 1.00 69.81 219 HIS A C 1
ATOM 1693 O O . HIS A 1 219 ? -16.077 -2.202 -10.432 1.00 69.81 219 HIS A O 1
ATOM 1699 N N . MET A 1 220 ? -15.080 -1.199 -12.175 1.00 66.44 220 MET A N 1
ATOM 1700 C CA . MET A 1 220 ? -14.397 -0.169 -11.377 1.00 66.44 220 MET A CA 1
ATOM 1701 C C . MET A 1 220 ? -15.365 0.820 -10.718 1.00 66.44 220 MET A C 1
ATOM 1703 O O . MET A 1 220 ? -15.138 1.257 -9.595 1.00 66.44 220 MET A O 1
ATOM 1707 N N . GLN A 1 221 ? -16.469 1.163 -11.386 1.00 68.44 221 GLN A N 1
ATOM 1708 C CA . GLN A 1 221 ? -17.501 2.046 -10.835 1.00 68.44 221 GLN A CA 1
ATOM 1709 C C . GLN A 1 221 ? -18.295 1.396 -9.698 1.00 68.44 221 GLN A C 1
ATOM 1711 O O . GLN A 1 221 ? -18.760 2.109 -8.812 1.00 68.44 221 GLN A O 1
ATOM 1716 N N . ARG A 1 222 ? -18.406 0.060 -9.681 1.00 67.44 222 ARG A N 1
ATOM 1717 C CA . ARG A 1 222 ? -19.054 -0.688 -8.592 1.00 67.44 222 ARG A CA 1
ATOM 1718 C C . ARG A 1 222 ? -18.354 -0.508 -7.245 1.00 67.44 222 ARG A C 1
ATOM 1720 O O . ARG A 1 222 ? -19.013 -0.566 -6.219 1.00 67.44 222 ARG A O 1
ATOM 1727 N N . VAL A 1 223 ? -17.046 -0.258 -7.258 1.00 65.38 223 VAL A N 1
ATOM 1728 C CA . VAL A 1 223 ? -16.226 -0.055 -6.052 1.00 65.38 223 VAL A CA 1
ATOM 1729 C C . VAL A 1 223 ? -16.430 1.348 -5.440 1.00 65.38 223 VAL A C 1
ATOM 1731 O O . VAL A 1 223 ? -16.002 1.607 -4.319 1.00 65.38 223 VAL A O 1
ATOM 1734 N N . GLY A 1 224 ? -17.149 2.245 -6.128 1.00 68.56 224 GLY A N 1
ATOM 1735 C CA . GLY A 1 224 ? -17.452 3.589 -5.639 1.00 68.56 224 GLY A CA 1
ATOM 1736 C C . GLY A 1 224 ? -16.241 4.532 -5.632 1.00 68.56 224 GLY A C 1
ATOM 1737 O O . GLY A 1 224 ? -15.106 4.151 -5.913 1.00 68.56 224 GLY A O 1
ATOM 1738 N N . SER A 1 225 ? -16.494 5.812 -5.346 1.00 76.44 225 SER A N 1
ATOM 1739 C CA . SER A 1 225 ? -15.441 6.810 -5.128 1.00 76.44 225 SER A CA 1
ATOM 1740 C C . SER A 1 225 ? -15.158 6.912 -3.638 1.00 76.44 225 SER A C 1
ATOM 1742 O O . SER A 1 225 ? -16.000 7.415 -2.901 1.00 76.44 225 SER A O 1
ATOM 1744 N N . PHE A 1 226 ? -13.959 6.532 -3.213 1.00 80.94 226 PHE A N 1
ATOM 1745 C CA . PHE A 1 226 ? -13.503 6.721 -1.837 1.00 80.94 226 PHE A CA 1
ATOM 1746 C C . PHE A 1 226 ? -12.096 7.318 -1.827 1.00 80.94 226 PHE A C 1
ATOM 1748 O O . PHE A 1 226 ? -11.314 7.094 -2.752 1.00 80.94 226 PHE A O 1
ATOM 1755 N N . ARG A 1 227 ? -11.796 8.105 -0.788 1.00 79.62 227 ARG A N 1
ATOM 1756 C CA . ARG A 1 227 ? -10.467 8.698 -0.563 1.00 79.62 227 ARG A CA 1
ATOM 1757 C C . ARG A 1 227 ? -9.679 7.953 0.515 1.00 79.62 227 ARG A C 1
ATOM 1759 O O . ARG A 1 227 ? -8.456 7.937 0.465 1.00 79.62 227 ARG A O 1
ATOM 1766 N N . GLU A 1 228 ? -10.385 7.302 1.434 1.00 84.50 228 GLU A N 1
ATOM 1767 C CA . GLU A 1 228 ? -9.831 6.580 2.576 1.00 84.50 228 GLU A CA 1
ATOM 1768 C C . GLU A 1 228 ? -10.482 5.201 2.694 1.00 84.50 228 GLU A C 1
ATOM 1770 O O . GLU A 1 228 ? -11.660 5.036 2.363 1.00 84.50 228 GLU A O 1
ATOM 1775 N N . TRP A 1 229 ? -9.726 4.217 3.193 1.00 83.25 229 TRP A N 1
ATOM 1776 C CA . TRP A 1 229 ? -10.232 2.856 3.405 1.00 83.25 229 TRP A CA 1
ATOM 1777 C C . TRP A 1 229 ? -11.446 2.832 4.335 1.00 83.25 229 TRP A C 1
ATOM 1779 O O . TRP A 1 229 ? -12.443 2.193 4.013 1.00 83.25 229 TRP A O 1
ATOM 1789 N N . GLN A 1 230 ? -11.427 3.635 5.401 1.00 82.44 230 GLN A N 1
ATOM 1790 C CA . GLN A 1 230 ? -12.536 3.719 6.355 1.00 82.44 230 GLN A CA 1
ATOM 1791 C C . GLN A 1 230 ? -13.861 4.113 5.693 1.00 82.44 230 GLN A C 1
ATOM 1793 O O . GLN A 1 230 ? -14.909 3.576 6.038 1.00 82.44 230 GLN A O 1
ATOM 1798 N N . THR A 1 231 ? -13.838 5.026 4.715 1.00 83.56 231 THR A N 1
ATOM 1799 C CA . THR A 1 231 ? -15.056 5.421 3.990 1.00 83.56 231 THR A CA 1
ATOM 1800 C C . THR A 1 231 ? -15.618 4.273 3.155 1.00 83.56 231 THR A C 1
ATOM 1802 O O . THR A 1 231 ? -16.832 4.165 3.008 1.00 83.56 231 THR A O 1
ATOM 1805 N N . ARG A 1 232 ? -14.743 3.424 2.605 1.00 81.88 232 ARG A N 1
ATOM 1806 C CA . ARG A 1 232 ? -15.136 2.253 1.818 1.00 81.88 232 ARG A CA 1
ATOM 1807 C C . ARG A 1 232 ? -15.778 1.180 2.696 1.00 81.88 232 ARG A C 1
ATOM 1809 O O . ARG A 1 232 ? -16.784 0.616 2.296 1.00 81.88 232 ARG A O 1
ATOM 1816 N N . GLU A 1 233 ? -15.200 0.911 3.863 1.00 85.38 233 GLU A N 1
ATOM 1817 C CA . GLU A 1 233 ? -15.612 -0.196 4.738 1.00 85.38 233 GLU A CA 1
ATOM 1818 C C . GLU A 1 233 ? -16.832 0.119 5.600 1.00 85.38 233 GLU A C 1
ATOM 1820 O O . GLU A 1 233 ? -17.589 -0.782 5.949 1.00 85.38 233 GLU A O 1
ATOM 1825 N N . LYS A 1 234 ? -17.034 1.393 5.953 1.00 86.56 234 LYS A N 1
ATOM 1826 C CA . LYS A 1 234 ? -18.119 1.826 6.837 1.00 86.56 234 LYS A CA 1
ATOM 1827 C C . LYS A 1 234 ? -19.510 1.283 6.465 1.00 86.56 234 LYS A C 1
ATOM 1829 O O . LYS A 1 234 ? -20.139 0.725 7.355 1.00 86.56 234 LYS A O 1
ATOM 1834 N N . PRO A 1 235 ? -20.000 1.380 5.214 1.00 86.31 235 PRO A N 1
ATOM 1835 C CA . PRO A 1 235 ? -21.324 0.853 4.872 1.00 86.31 235 PRO A CA 1
ATOM 1836 C C . PRO A 1 235 ? -21.437 -0.667 5.060 1.00 86.31 235 PRO A C 1
ATOM 1838 O O . PRO A 1 235 ? -22.473 -1.143 5.519 1.00 86.31 235 PRO A O 1
ATOM 1841 N N . ASP A 1 236 ? -20.377 -1.424 4.764 1.00 84.69 236 ASP A N 1
ATOM 1842 C CA . ASP A 1 236 ? -20.359 -2.879 4.952 1.00 84.69 236 ASP A CA 1
ATOM 1843 C C . ASP A 1 236 ? -20.278 -3.254 6.442 1.00 84.69 236 ASP A C 1
ATOM 1845 O O . ASP A 1 236 ? -20.910 -4.217 6.884 1.00 84.69 236 ASP A O 1
ATOM 1849 N N . ALA A 1 237 ? -19.535 -2.472 7.234 1.00 86.88 237 ALA A N 1
ATOM 1850 C CA . ALA A 1 237 ? -19.467 -2.617 8.684 1.00 86.88 237 ALA A CA 1
ATOM 1851 C C . ALA A 1 237 ? -20.814 -2.293 9.349 1.00 86.88 237 ALA A C 1
ATOM 1853 O O . ALA A 1 237 ? -21.282 -3.068 10.182 1.00 86.88 237 ALA A O 1
ATOM 1854 N N . ASP A 1 238 ? -21.469 -1.206 8.933 1.00 86.94 238 ASP A N 1
ATOM 1855 C CA . ASP A 1 238 ? -22.787 -0.798 9.424 1.00 86.94 238 ASP A CA 1
ATOM 1856 C C . ASP A 1 238 ? -23.852 -1.851 9.065 1.00 86.94 238 ASP A C 1
ATOM 1858 O O . ASP A 1 238 ? -24.678 -2.208 9.903 1.00 86.94 238 ASP A O 1
ATOM 1862 N N . ALA A 1 239 ? -23.790 -2.435 7.860 1.00 85.62 239 ALA A N 1
ATOM 1863 C CA . ALA A 1 239 ? -24.688 -3.512 7.435 1.00 85.62 239 ALA A CA 1
ATOM 1864 C C . ALA A 1 239 ? -24.519 -4.817 8.239 1.00 85.62 239 ALA A C 1
ATOM 1866 O O . ALA A 1 239 ? -25.436 -5.639 8.283 1.00 85.62 239 ALA A O 1
ATOM 1867 N N . ARG A 1 240 ? -23.353 -5.029 8.865 1.00 82.69 240 ARG A N 1
ATOM 1868 C CA . ARG A 1 240 ? -23.019 -6.224 9.661 1.00 82.69 240 ARG A CA 1
ATOM 1869 C C . ARG A 1 240 ? -22.826 -5.917 11.146 1.00 82.69 240 ARG A C 1
ATOM 1871 O O . ARG A 1 240 ? -22.264 -6.750 11.856 1.00 82.69 240 ARG A O 1
ATOM 1878 N N . ASN A 1 241 ? -23.297 -4.768 11.627 1.00 83.94 241 ASN A N 1
ATOM 1879 C CA . ASN A 1 241 ? -23.063 -4.293 12.993 1.00 83.94 241 ASN A CA 1
ATOM 1880 C C . ASN A 1 241 ? -23.403 -5.347 14.065 1.00 83.94 241 ASN A C 1
ATOM 1882 O O . ASN A 1 241 ? -22.550 -5.667 14.887 1.00 83.94 241 ASN A O 1
ATOM 1886 N N . VAL A 1 242 ? -24.579 -5.982 13.985 1.00 77.19 242 VAL A N 1
ATOM 1887 C CA . VAL A 1 242 ? -25.019 -7.010 14.942 1.00 77.19 242 VAL A CA 1
ATOM 1888 C C . VAL A 1 242 ? -24.076 -8.218 14.939 1.00 77.19 242 VAL A C 1
ATOM 1890 O O . VAL A 1 242 ? -23.699 -8.718 15.995 1.00 77.19 242 VAL A O 1
ATOM 1893 N N . GLU A 1 243 ? -23.643 -8.689 13.764 1.00 80.25 243 GLU A N 1
ATOM 1894 C CA . GLU A 1 243 ? -22.692 -9.809 13.662 1.00 80.25 243 GLU A CA 1
ATOM 1895 C C . GLU A 1 243 ? -21.315 -9.433 14.235 1.00 80.25 243 GLU A C 1
ATOM 1897 O O . GLU A 1 243 ? -20.672 -10.244 14.909 1.00 80.25 243 GLU A O 1
ATOM 1902 N N . LEU A 1 244 ? -20.855 -8.208 13.972 1.00 85.06 244 LEU A N 1
ATOM 1903 C CA . LEU A 1 244 ? -19.561 -7.711 14.429 1.00 85.06 244 LEU A CA 1
ATOM 1904 C C . LEU A 1 244 ? -19.532 -7.511 15.945 1.00 85.06 244 LEU A C 1
ATOM 1906 O O . LEU A 1 244 ? -18.561 -7.925 16.572 1.00 85.06 244 LEU A O 1
ATOM 1910 N N . GLU A 1 245 ? -20.590 -6.966 16.545 1.00 83.31 245 GLU A N 1
ATOM 1911 C CA . GLU A 1 245 ? -20.723 -6.818 18.000 1.00 83.31 245 GLU A CA 1
ATOM 1912 C C . GLU A 1 245 ? -20.718 -8.179 18.709 1.00 83.31 245 GLU A C 1
ATOM 1914 O O . GLU A 1 245 ? -19.993 -8.374 19.690 1.00 83.31 245 GLU A O 1
ATOM 1919 N N . GLN A 1 246 ? -21.440 -9.163 18.161 1.00 76.75 246 GLN A N 1
ATOM 1920 C CA . GLN A 1 246 ? -21.419 -10.549 18.642 1.00 76.75 246 GLN A CA 1
ATOM 1921 C C . GLN A 1 246 ? -20.011 -11.142 18.581 1.00 76.75 246 GLN A C 1
ATOM 1923 O O . GLN A 1 246 ? -19.513 -11.724 19.550 1.00 76.75 246 GLN A O 1
ATOM 1928 N N . SER A 1 247 ? -19.343 -10.990 17.435 1.00 83.25 247 SER A N 1
ATOM 1929 C CA . SER A 1 247 ? -17.978 -11.476 17.256 1.00 83.25 247 SER A CA 1
ATOM 1930 C C . SER A 1 247 ? -16.994 -10.756 18.172 1.00 83.25 247 SER A C 1
ATOM 1932 O O . SER A 1 247 ? -16.069 -11.398 18.666 1.00 83.25 247 SER A O 1
ATOM 1934 N N . LEU A 1 248 ? -17.179 -9.461 18.424 1.00 85.44 248 LEU A N 1
ATOM 1935 C CA . LEU A 1 248 ? -16.334 -8.664 19.305 1.00 85.44 248 LEU A CA 1
ATOM 1936 C C . LEU A 1 248 ? -16.417 -9.173 20.746 1.00 85.44 248 LEU A C 1
ATOM 1938 O O . LEU A 1 248 ? -15.379 -9.472 21.334 1.00 85.44 248 LEU A O 1
ATOM 1942 N N . ALA A 1 249 ? -17.629 -9.350 21.283 1.00 80.25 249 ALA A N 1
ATOM 1943 C CA . ALA A 1 249 ? -17.840 -9.857 22.639 1.00 80.25 249 ALA A CA 1
ATOM 1944 C C . ALA A 1 249 ? -17.241 -11.263 22.824 1.00 80.25 249 ALA A C 1
ATOM 1946 O O . ALA A 1 249 ? -16.525 -11.525 23.793 1.00 80.25 249 ALA A O 1
ATOM 1947 N N . LEU A 1 250 ? -17.461 -12.154 21.851 1.00 77.88 250 LEU A N 1
ATOM 1948 C CA . LEU A 1 250 ? -16.896 -13.504 21.870 1.00 77.88 250 LEU A CA 1
ATOM 1949 C C . LEU A 1 250 ? -15.368 -13.495 21.770 1.00 77.88 250 LEU A C 1
ATOM 1951 O O . LEU A 1 250 ? -14.696 -14.211 22.507 1.00 77.88 250 LEU A O 1
ATOM 1955 N N . THR A 1 251 ? -14.806 -12.681 20.877 1.00 83.81 251 THR A N 1
ATOM 1956 C CA . THR A 1 251 ? -13.351 -12.582 20.698 1.00 83.81 251 THR A CA 1
ATOM 1957 C C . THR A 1 251 ? -12.688 -12.010 21.949 1.00 83.81 251 THR A C 1
ATOM 1959 O O . THR A 1 251 ? -11.667 -12.538 22.384 1.00 83.81 251 THR A O 1
ATOM 1962 N N . ALA A 1 252 ? -13.290 -10.995 22.577 1.00 81.62 252 ALA A N 1
ATOM 1963 C CA . ALA A 1 252 ? -12.816 -10.435 23.838 1.00 81.62 252 ALA A CA 1
ATOM 1964 C C . ALA A 1 252 ? -12.754 -11.503 24.941 1.00 81.62 252 ALA A C 1
ATOM 1966 O O . ALA A 1 252 ? -11.724 -11.621 25.608 1.00 81.62 252 ALA A O 1
ATOM 1967 N N . TYR A 1 253 ? -13.792 -12.338 25.075 1.00 79.12 253 TYR A N 1
ATOM 1968 C CA . TYR A 1 253 ? -13.768 -13.478 25.994 1.00 79.12 253 TYR A CA 1
ATOM 1969 C C . TYR A 1 253 ? -12.682 -14.495 25.641 1.00 79.12 253 TYR A C 1
ATOM 1971 O O . TYR A 1 253 ? -11.921 -14.892 26.515 1.00 79.12 253 TYR A O 1
ATOM 1979 N N . TYR A 1 254 ? -12.561 -14.915 24.378 1.00 80.19 254 TYR A N 1
ATOM 1980 C CA . TYR A 1 254 ? -11.561 -15.919 24.000 1.00 80.19 254 TYR A CA 1
ATOM 1981 C C . TYR A 1 254 ? -10.119 -15.451 24.224 1.00 80.19 254 TYR A C 1
ATOM 1983 O O . TYR A 1 254 ? -9.263 -16.279 24.537 1.00 80.19 254 TYR A O 1
ATOM 1991 N N . ILE A 1 255 ? -9.855 -14.149 24.081 1.00 83.00 255 ILE A N 1
ATOM 1992 C CA . ILE A 1 255 ? -8.539 -13.552 24.337 1.00 83.00 255 ILE A CA 1
ATOM 1993 C C . ILE A 1 255 ? -8.272 -13.433 25.842 1.00 83.00 255 ILE A C 1
ATOM 1995 O O . ILE A 1 255 ? -7.198 -13.815 26.297 1.00 83.00 255 ILE A O 1
ATOM 1999 N N . THR A 1 256 ? -9.226 -12.912 26.618 1.00 84.44 256 THR A N 1
ATOM 2000 C CA . THR A 1 256 ? -9.036 -12.677 28.065 1.00 84.44 256 THR A CA 1
ATOM 2001 C C . THR A 1 256 ? -9.192 -13.937 28.912 1.00 84.44 256 THR A C 1
ATOM 2003 O O . THR A 1 256 ? -8.558 -14.050 29.957 1.00 84.44 256 THR A O 1
ATOM 2006 N N . ARG A 1 257 ? -10.029 -14.885 28.472 1.00 77.19 257 ARG A N 1
ATOM 2007 C CA . ARG A 1 257 ? -10.459 -16.098 29.192 1.00 77.19 257 ARG A CA 1
ATOM 2008 C C . ARG A 1 257 ? -10.941 -15.844 30.626 1.00 77.19 257 ARG A C 1
ATOM 2010 O O . ARG A 1 257 ? -10.905 -16.751 31.455 1.00 77.19 257 ARG A O 1
ATOM 2017 N N . ASP A 1 258 ? -11.412 -14.635 30.914 1.00 78.94 258 ASP A N 1
ATOM 2018 C CA . ASP A 1 258 ? -11.867 -14.246 32.244 1.00 78.94 258 ASP A CA 1
ATOM 2019 C C . ASP A 1 258 ? -13.367 -14.532 32.424 1.00 78.94 258 ASP A C 1
ATOM 2021 O O . ASP A 1 258 ? -14.221 -14.072 31.659 1.00 78.94 258 ASP A O 1
ATOM 2025 N N . ASN A 1 259 ? -13.691 -15.299 33.465 1.00 73.81 259 ASN A N 1
ATOM 2026 C CA . ASN A 1 259 ? -15.062 -15.668 33.812 1.00 73.81 259 ASN A CA 1
ATOM 2027 C C . ASN A 1 259 ? -15.868 -14.478 34.364 1.00 73.81 259 ASN A C 1
ATOM 2029 O O . ASN A 1 259 ? -17.091 -14.460 34.223 1.00 73.81 259 ASN A O 1
ATOM 2033 N N . SER A 1 260 ? -15.209 -13.473 34.953 1.00 76.88 260 SER A N 1
ATOM 2034 C CA . SER A 1 260 ? -15.866 -12.240 35.404 1.00 76.88 260 SER A CA 1
ATOM 2035 C C . SER A 1 260 ? -16.388 -11.432 34.210 1.00 76.88 260 SER A C 1
ATOM 2037 O O . SER A 1 260 ? -17.569 -11.080 34.154 1.00 76.88 260 SER A O 1
ATOM 2039 N N . MET A 1 261 ? -15.537 -11.229 33.199 1.00 74.38 261 MET A N 1
ATOM 2040 C CA . MET A 1 261 ? -15.889 -10.615 31.910 1.00 74.38 261 MET A CA 1
ATOM 2041 C C . MET A 1 261 ? -16.997 -11.369 31.169 1.00 74.38 261 MET A C 1
ATOM 2043 O O . MET A 1 261 ? -17.899 -10.746 30.602 1.00 74.38 261 MET A O 1
ATOM 2047 N N . LEU A 1 262 ? -16.957 -12.706 31.195 1.00 74.88 262 LEU A N 1
ATOM 2048 C CA . LEU A 1 262 ? -18.002 -13.533 30.597 1.00 74.88 262 LEU A CA 1
ATOM 2049 C C . LEU A 1 262 ? -19.372 -13.214 31.202 1.00 74.88 262 LEU A C 1
ATOM 2051 O O . LEU A 1 262 ? -20.314 -12.924 30.470 1.00 74.88 262 LEU A O 1
ATOM 2055 N N . ASN A 1 263 ? -19.473 -13.262 32.531 1.00 70.88 263 ASN A N 1
ATOM 2056 C CA . ASN A 1 263 ? -20.750 -13.147 33.229 1.00 70.88 263 ASN A CA 1
ATOM 2057 C C . ASN A 1 263 ? -21.294 -11.711 33.241 1.00 70.88 263 ASN A C 1
ATOM 2059 O O . ASN A 1 263 ? -22.501 -11.512 33.179 1.00 70.88 263 ASN A O 1
ATOM 2063 N N . THR A 1 264 ? -20.406 -10.718 33.311 1.00 74.31 264 THR A N 1
ATOM 2064 C CA . THR A 1 264 ? -20.801 -9.311 33.482 1.00 74.31 264 THR A CA 1
ATOM 2065 C C . THR A 1 264 ? -21.092 -8.628 32.151 1.00 74.31 264 THR A C 1
ATOM 2067 O O . THR A 1 264 ? -22.053 -7.881 32.041 1.00 74.31 264 THR A O 1
ATOM 2070 N N . THR A 1 265 ? -20.273 -8.886 31.129 1.00 75.88 265 THR A N 1
ATOM 2071 C CA . THR A 1 265 ? -20.289 -8.094 29.890 1.00 75.88 265 THR A CA 1
ATOM 2072 C C . THR A 1 265 ? -20.783 -8.919 28.714 1.00 75.88 265 THR A C 1
ATOM 2074 O O . THR A 1 265 ? -21.684 -8.510 27.987 1.00 75.88 265 THR A O 1
ATOM 2077 N N . VAL A 1 266 ? -20.205 -10.106 28.521 1.00 74.62 266 VAL A N 1
ATOM 2078 C CA . VAL A 1 266 ? -20.470 -10.919 27.327 1.00 74.62 266 VAL A CA 1
ATOM 2079 C C . VAL A 1 266 ? -21.868 -11.519 27.388 1.00 74.62 266 VAL A C 1
ATOM 2081 O O . VAL A 1 266 ? -22.615 -11.393 26.428 1.00 74.62 266 VAL A O 1
ATOM 2084 N N . VAL A 1 267 ? -22.266 -12.099 28.521 1.00 71.56 267 VAL A N 1
ATOM 2085 C CA . VAL A 1 267 ? -23.625 -12.628 28.708 1.00 71.56 267 VAL A CA 1
ATOM 2086 C C . VAL A 1 267 ? -24.678 -11.534 28.537 1.00 71.56 267 VAL A C 1
ATOM 2088 O O . VAL A 1 267 ? -25.658 -11.759 27.828 1.00 71.56 267 VAL A O 1
ATOM 2091 N N . GLN A 1 268 ? -24.461 -10.353 29.121 1.00 71.88 268 GLN A N 1
ATOM 2092 C CA . GLN A 1 268 ? -25.417 -9.253 29.031 1.00 71.88 268 GLN A CA 1
ATOM 2093 C C . GLN A 1 268 ? -25.572 -8.758 27.585 1.00 71.88 268 GLN A C 1
ATOM 2095 O O . GLN A 1 268 ? -26.685 -8.790 27.058 1.00 71.88 268 GLN A O 1
ATOM 2100 N N . CYS A 1 269 ? -24.464 -8.439 26.901 1.00 72.06 269 CYS A N 1
ATOM 2101 C CA . CYS A 1 269 ? -24.485 -8.042 25.488 1.00 72.06 269 CYS A CA 1
ATOM 2102 C C . CYS A 1 269 ? -25.154 -9.092 24.595 1.00 72.06 269 CYS A C 1
ATOM 2104 O O . CYS A 1 269 ? -25.885 -8.749 23.674 1.00 72.06 269 CYS A O 1
ATOM 2106 N N . LEU A 1 270 ? -24.916 -10.379 24.857 1.00 69.69 270 LEU A N 1
ATOM 2107 C CA . LEU A 1 270 ? -25.496 -11.463 24.069 1.00 69.69 270 LEU A CA 1
ATOM 2108 C C . LEU A 1 270 ? -26.990 -11.666 24.341 1.00 69.69 270 LEU A C 1
ATOM 2110 O O . LEU A 1 270 ? -27.717 -12.072 23.438 1.00 69.69 270 LEU A O 1
ATOM 2114 N N . SER A 1 271 ? -27.447 -11.393 25.563 1.00 67.25 271 SER A N 1
ATOM 2115 C CA . SER A 1 271 ? -28.852 -11.538 25.954 1.00 67.25 271 SER A CA 1
ATOM 2116 C C . SER A 1 271 ? -29.758 -10.427 25.416 1.00 67.25 271 SER A C 1
ATOM 2118 O O . SER A 1 271 ? -30.938 -10.671 25.187 1.00 67.25 271 SER A O 1
ATOM 2120 N N . GLU A 1 272 ? -29.211 -9.233 25.176 1.00 66.81 272 GLU A N 1
ATOM 2121 C CA . GLU A 1 272 ? -29.953 -8.079 24.646 1.00 66.81 272 GLU A CA 1
ATOM 2122 C C . GLU A 1 272 ? -30.159 -8.149 23.116 1.00 66.81 272 GLU A C 1
ATOM 2124 O O . GLU A 1 272 ? -30.940 -7.387 22.536 1.00 66.81 272 GLU A O 1
ATOM 2129 N N . MET A 1 273 ? -29.498 -9.087 22.432 1.00 65.69 273 MET A N 1
ATOM 2130 C CA . MET A 1 273 ? -29.541 -9.202 20.973 1.00 65.69 273 MET A CA 1
ATOM 2131 C C . MET A 1 273 ? -30.724 -10.047 20.482 1.00 65.69 273 MET A C 1
ATOM 2133 O O . MET A 1 273 ? -30.906 -11.196 20.872 1.00 65.69 273 MET A O 1
ATOM 2137 N N . HIS A 1 274 ? -31.503 -9.485 19.552 1.00 60.19 274 HIS A N 1
ATOM 2138 C CA . HIS A 1 274 ? -32.767 -10.061 19.069 1.00 60.19 274 HIS A CA 1
ATOM 2139 C C . HIS A 1 274 ? -32.622 -10.984 17.839 1.00 60.19 274 HIS A C 1
ATOM 2141 O O . HIS A 1 274 ? -33.585 -11.637 17.442 1.00 60.19 274 HIS A O 1
ATOM 2147 N N . SER A 1 275 ? -31.438 -11.056 17.218 1.00 60.41 275 SER A N 1
ATOM 2148 C CA . SER A 1 275 ? -31.194 -11.853 16.006 1.00 60.41 275 SER A CA 1
ATOM 2149 C C . SER A 1 275 ? -29.794 -12.468 16.002 1.00 60.41 275 SER A C 1
ATOM 2151 O O . SER A 1 275 ? -28.803 -11.772 16.238 1.00 60.41 275 SER A O 1
ATOM 2153 N N . LEU A 1 276 ? -29.696 -13.763 15.694 1.00 58.91 276 LEU A N 1
ATOM 2154 C CA . LEU A 1 276 ? -28.427 -14.491 15.635 1.00 58.91 276 LEU A CA 1
ATOM 2155 C C . LEU A 1 276 ? -27.943 -14.570 14.183 1.00 58.91 276 LEU A C 1
ATOM 2157 O O . LEU A 1 276 ? -28.667 -15.037 13.307 1.00 58.91 276 LEU A O 1
ATOM 2161 N N . SER A 1 277 ? -26.715 -14.117 13.909 1.00 61.91 277 SER A N 1
ATOM 2162 C CA . SER A 1 277 ? -26.144 -14.247 12.564 1.00 61.91 277 SER A CA 1
ATOM 2163 C C . SER A 1 277 ? -25.875 -15.722 12.250 1.00 61.91 277 SER A C 1
ATOM 2165 O O . SER A 1 277 ? -25.131 -16.393 12.972 1.00 61.91 277 SER A O 1
ATOM 2167 N N . ALA A 1 278 ? -26.417 -16.230 11.136 1.00 56.91 278 ALA A N 1
ATOM 2168 C CA . ALA A 1 278 ? -26.279 -17.625 10.698 1.00 56.91 278 ALA A CA 1
ATOM 2169 C C . ALA A 1 278 ? -24.818 -18.133 10.687 1.00 56.91 278 ALA A C 1
ATOM 2171 O O . ALA A 1 278 ? -24.549 -19.322 10.898 1.00 56.91 278 ALA A O 1
ATOM 2172 N N . ARG A 1 279 ? -23.855 -17.224 10.474 1.00 60.25 279 ARG A N 1
ATOM 2173 C CA . ARG A 1 279 ? -22.411 -17.498 10.423 1.00 60.25 279 ARG A CA 1
ATOM 2174 C C . ARG A 1 279 ? -21.781 -17.680 11.812 1.00 60.25 279 ARG A C 1
ATOM 2176 O O . ARG A 1 279 ? -20.798 -18.407 11.941 1.00 60.25 279 ARG A O 1
ATOM 2183 N N . MET A 1 280 ? -22.370 -17.078 12.843 1.00 61.16 280 MET A N 1
ATOM 2184 C CA . MET A 1 280 ? -21.870 -17.103 14.219 1.00 61.16 280 MET A CA 1
ATOM 2185 C C . MET A 1 280 ? -22.382 -18.297 15.028 1.00 61.16 280 MET A C 1
ATOM 2187 O O . MET A 1 280 ? -21.741 -18.669 16.008 1.00 61.16 280 MET A O 1
ATOM 2191 N N . SER A 1 281 ? -23.462 -18.955 14.592 1.00 63.12 281 SER A N 1
ATOM 2192 C CA . SER A 1 281 ? -24.086 -20.108 15.269 1.00 63.12 281 SER A CA 1
ATOM 2193 C C . SER A 1 281 ? -23.094 -21.171 15.770 1.00 63.12 281 SER A C 1
ATOM 2195 O O . SER A 1 281 ? -23.195 -21.614 16.910 1.00 63.12 281 SER A O 1
ATOM 2197 N N . MET A 1 282 ? -22.080 -21.536 14.976 1.00 64.62 282 MET A N 1
ATOM 2198 C CA . MET A 1 282 ? -21.056 -22.511 15.388 1.00 64.62 282 MET A CA 1
ATOM 2199 C C . MET A 1 282 ? -20.173 -22.009 16.540 1.00 64.62 282 MET A C 1
ATOM 2201 O O . MET A 1 282 ? -19.884 -22.776 17.453 1.00 64.62 282 MET A O 1
ATOM 2205 N N . ARG A 1 283 ? -19.798 -20.722 16.548 1.00 68.06 283 ARG A N 1
ATOM 2206 C CA . ARG A 1 283 ? -18.985 -20.132 17.627 1.00 68.06 283 ARG A CA 1
ATOM 2207 C C . ARG A 1 283 ? -19.743 -20.075 18.949 1.00 68.06 283 ARG A C 1
ATOM 2209 O O . ARG A 1 283 ? -19.148 -20.300 19.995 1.00 68.06 283 ARG A O 1
ATOM 2216 N N . TYR A 1 284 ? -21.054 -19.840 18.906 1.00 69.00 284 TYR A N 1
ATOM 2217 C CA . TYR A 1 284 ? -21.899 -19.913 20.100 1.00 69.00 284 TYR A CA 1
ATOM 2218 C C . TYR A 1 284 ? -21.987 -21.326 20.669 1.00 69.00 284 TYR A C 1
ATOM 2220 O O . TYR A 1 284 ? -21.968 -21.489 21.884 1.00 69.00 284 TYR A O 1
ATOM 2228 N N . VAL A 1 285 ? -22.055 -22.348 19.811 1.00 68.25 285 VAL A N 1
ATOM 2229 C CA . VAL A 1 285 ? -22.058 -23.751 20.254 1.00 68.25 285 VAL A CA 1
ATOM 2230 C C . VAL A 1 285 ? -20.739 -24.114 20.938 1.00 68.25 285 VAL A C 1
ATOM 2232 O O . VAL A 1 285 ? -20.752 -24.797 21.961 1.00 68.25 285 VAL A O 1
ATOM 2235 N N . ASP A 1 286 ? -19.609 -23.649 20.405 1.00 72.50 286 ASP A N 1
ATOM 2236 C CA . ASP A 1 286 ? -18.306 -23.882 21.028 1.00 72.50 286 ASP A CA 1
ATOM 2237 C C . ASP A 1 286 ? -18.134 -23.082 22.330 1.00 72.50 286 ASP A C 1
ATOM 2239 O O . ASP A 1 286 ? -17.598 -23.626 23.293 1.00 72.50 286 ASP A O 1
ATOM 2243 N N . LEU A 1 287 ? -18.651 -21.847 22.412 1.00 71.81 287 LEU A N 1
ATOM 2244 C CA . LEU A 1 287 ? -18.706 -21.088 23.666 1.00 71.81 287 LEU A CA 1
ATOM 2245 C C . LEU A 1 287 ? -19.559 -21.816 24.710 1.00 71.81 287 LEU A C 1
ATOM 2247 O O . LEU A 1 287 ? -19.110 -22.009 25.833 1.00 71.81 287 LEU A O 1
ATOM 2251 N N . LEU A 1 288 ? -20.768 -22.252 24.341 1.00 71.94 288 LEU A N 1
ATOM 2252 C CA . LEU A 1 288 ? -21.642 -23.025 25.223 1.00 71.94 288 LEU A CA 1
ATOM 2253 C C . LEU A 1 288 ? -20.920 -24.259 25.755 1.00 71.94 288 LEU A C 1
ATOM 2255 O O . LEU A 1 288 ? -20.953 -24.492 26.955 1.00 71.94 288 LEU A O 1
ATOM 2259 N N . ARG A 1 289 ? -20.225 -25.009 24.891 1.00 73.12 289 ARG A N 1
ATOM 2260 C CA . ARG A 1 289 ? -19.441 -26.180 25.303 1.00 73.12 289 ARG A CA 1
ATOM 2261 C C . ARG A 1 289 ? -18.311 -25.811 26.267 1.00 73.12 289 ARG A C 1
ATOM 2263 O O . ARG A 1 289 ? -18.092 -26.526 27.240 1.00 73.12 289 ARG A O 1
ATOM 2270 N N . ASP A 1 290 ? -17.589 -24.723 26.011 1.00 72.62 290 ASP A N 1
ATOM 2271 C CA . ASP A 1 290 ? -16.493 -24.286 26.882 1.00 72.62 290 ASP A CA 1
ATOM 2272 C C . ASP A 1 290 ? -17.021 -23.860 28.261 1.00 72.62 290 ASP A C 1
ATOM 2274 O O . ASP A 1 290 ? -16.488 -24.274 29.288 1.00 72.62 290 ASP A O 1
ATOM 2278 N N . VAL A 1 291 ? -18.137 -23.130 28.297 1.00 70.12 291 VAL A N 1
ATOM 2279 C CA . VAL A 1 291 ? -18.788 -22.699 29.540 1.00 70.12 291 VAL A CA 1
ATOM 2280 C C . VAL A 1 291 ? -19.372 -23.887 30.308 1.00 70.12 291 VAL A C 1
ATOM 2282 O O . VAL A 1 291 ? -19.132 -24.001 31.509 1.00 70.12 291 VAL A O 1
ATOM 2285 N N . THR A 1 292 ? -20.080 -24.809 29.644 1.00 70.12 292 THR A N 1
ATOM 2286 C CA . THR A 1 292 ? -20.653 -25.993 30.310 1.00 70.12 292 THR A CA 1
ATOM 2287 C C . THR A 1 292 ? -19.584 -26.962 30.797 1.00 70.12 292 THR A C 1
ATOM 2289 O O . THR A 1 292 ? -19.780 -27.587 31.834 1.00 70.12 292 THR A O 1
ATOM 2292 N N . SER A 1 293 ? -18.438 -27.065 30.115 1.00 70.62 293 SER A N 1
ATOM 2293 C CA . SER A 1 293 ? -17.332 -27.928 30.556 1.00 70.62 293 SER A CA 1
ATOM 2294 C C . SER A 1 293 ? -16.594 -27.408 31.795 1.00 70.62 293 SER A C 1
ATOM 2296 O O . SER A 1 293 ? -16.000 -28.199 32.524 1.00 70.62 293 SER A O 1
ATOM 2298 N N . LYS A 1 294 ? -16.644 -26.095 32.057 1.00 68.00 294 LYS A N 1
ATOM 2299 C CA . LYS A 1 294 ? -16.017 -25.456 33.227 1.00 68.00 294 LYS A CA 1
ATOM 2300 C C . LYS A 1 294 ? -16.916 -25.420 34.466 1.00 68.00 294 LYS A C 1
ATOM 2302 O O . LYS A 1 294 ? -16.429 -25.111 35.551 1.00 68.00 294 LYS A O 1
ATOM 2307 N N . LEU A 1 295 ? -18.210 -25.707 34.322 1.00 68.12 295 LEU A N 1
ATOM 2308 C CA . LEU A 1 295 ? -19.174 -25.679 35.421 1.00 68.12 295 LEU A CA 1
ATOM 2309 C C . LEU A 1 295 ? -19.259 -27.058 36.104 1.00 68.12 295 LEU A C 1
ATOM 2311 O O . LEU A 1 295 ? -19.484 -28.058 35.420 1.00 68.12 295 LEU A O 1
ATOM 2315 N N . PRO A 1 296 ? -19.122 -27.148 37.442 1.00 63.00 296 PRO A N 1
ATOM 2316 C CA . PRO A 1 296 ? -19.305 -28.407 38.153 1.00 63.00 296 PRO A CA 1
ATOM 2317 C C . PRO A 1 296 ? -20.750 -28.904 37.996 1.00 63.00 296 PRO A C 1
ATOM 2319 O O . PRO A 1 296 ? -21.719 -28.180 38.241 1.00 63.00 296 PRO A O 1
ATOM 2322 N N . THR A 1 297 ? -20.899 -30.164 37.588 1.00 62.12 297 THR A N 1
ATOM 2323 C CA . THR A 1 297 ? -22.193 -30.803 37.287 1.00 62.12 297 THR A CA 1
ATOM 2324 C C . THR A 1 297 ? -23.082 -31.001 38.513 1.00 62.12 297 THR A C 1
ATOM 2326 O O . THR A 1 297 ? -24.287 -31.172 38.369 1.00 62.12 297 THR A O 1
ATOM 2329 N N . HIS A 1 298 ? -22.514 -30.944 39.719 1.00 61.84 298 HIS A N 1
ATOM 2330 C CA . HIS A 1 298 ? -23.207 -31.309 40.954 1.00 61.84 298 HIS A CA 1
ATOM 2331 C C . HIS A 1 298 ? -23.816 -30.125 41.735 1.00 61.84 298 HIS A C 1
ATOM 2333 O O . HIS A 1 298 ? -24.536 -30.353 42.707 1.00 61.84 298 HIS A O 1
ATOM 2339 N N . GLU A 1 299 ? -23.580 -28.869 41.325 1.00 70.31 299 GLU A N 1
ATOM 2340 C CA . GLU A 1 299 ? -24.044 -27.678 42.057 1.00 70.31 299 GLU A CA 1
ATOM 2341 C C . GLU A 1 299 ? -24.918 -26.735 41.211 1.00 70.31 299 GLU A C 1
ATOM 2343 O O . GLU A 1 299 ? -24.449 -25.761 40.624 1.00 70.31 299 GLU A O 1
ATOM 2348 N N . TRP A 1 300 ? -26.239 -26.946 41.234 1.00 64.69 300 TRP A N 1
ATOM 2349 C CA . TRP A 1 300 ? -27.230 -26.107 40.533 1.00 64.69 300 TRP A CA 1
ATOM 2350 C C . TRP A 1 300 ? -27.149 -24.599 40.860 1.00 64.69 300 TRP A C 1
ATOM 2352 O O . TRP A 1 300 ? -27.529 -23.756 40.046 1.00 64.69 300 TRP A O 1
ATOM 2362 N N . ARG A 1 301 ? -26.623 -24.216 42.035 1.00 65.06 301 ARG A N 1
ATOM 2363 C CA . ARG A 1 301 ? -26.450 -22.796 42.405 1.00 65.06 301 ARG A CA 1
ATOM 2364 C C . ARG A 1 301 ? -25.468 -22.063 41.487 1.00 65.06 301 ARG A C 1
ATOM 2366 O O . ARG A 1 301 ? -25.681 -20.882 41.235 1.00 65.06 301 ARG A O 1
ATOM 2373 N N . VAL A 1 302 ? -24.462 -22.760 40.956 1.00 67.12 302 VAL A N 1
ATOM 2374 C CA . VAL A 1 302 ? -23.443 -22.195 40.053 1.00 67.12 302 VAL A CA 1
ATOM 2375 C C . VAL A 1 302 ? -24.010 -21.969 38.643 1.00 67.12 302 VAL A C 1
ATOM 2377 O O . VAL A 1 302 ? -23.572 -21.075 37.927 1.00 67.12 302 VAL A O 1
ATOM 2380 N N . TRP A 1 303 ? -25.055 -22.715 38.269 1.00 65.75 303 TRP A N 1
ATOM 2381 C CA . TRP A 1 303 ? -25.731 -22.604 36.972 1.00 65.75 303 TRP A CA 1
ATOM 2382 C C . TRP A 1 303 ? -26.736 -21.451 36.902 1.00 65.75 303 TRP A C 1
ATOM 2384 O O . TRP A 1 303 ? -26.990 -20.919 35.823 1.00 65.75 303 TRP A O 1
ATOM 2394 N N . ARG A 1 304 ? -27.300 -21.038 38.043 1.00 68.19 304 ARG A N 1
ATOM 2395 C CA . ARG A 1 304 ? -28.369 -20.030 38.124 1.00 68.19 304 ARG A CA 1
ATOM 2396 C C . ARG A 1 304 ? -28.069 -18.703 37.386 1.00 68.19 304 ARG A C 1
ATOM 2398 O O . ARG A 1 304 ? -28.974 -18.242 36.695 1.00 68.19 304 ARG A O 1
ATOM 2405 N N . PRO A 1 305 ? -26.864 -18.098 37.462 1.00 65.44 305 PRO A N 1
ATOM 2406 C CA . PRO A 1 305 ? -26.566 -16.862 36.727 1.00 65.44 305 PRO A CA 1
ATOM 2407 C C . PRO A 1 305 ? -26.359 -17.071 35.215 1.00 65.44 305 PRO A C 1
ATOM 2409 O O . PRO A 1 305 ? -26.600 -16.156 34.437 1.00 65.44 305 PRO A O 1
ATOM 2412 N N . VAL A 1 306 ? -25.972 -18.277 34.785 1.00 65.06 306 VAL A N 1
ATOM 2413 C CA . VAL A 1 306 ? -25.667 -18.602 33.376 1.00 65.06 306 VAL A CA 1
ATOM 2414 C C . VAL A 1 306 ? -26.883 -19.201 32.649 1.00 65.06 306 VAL A C 1
ATOM 2416 O O . VAL A 1 306 ? -26.935 -19.251 31.423 1.00 65.06 306 VAL A O 1
ATOM 2419 N N . MET A 1 307 ? -27.909 -19.633 33.383 1.00 69.81 307 MET A N 1
ATOM 2420 C CA . MET A 1 307 ? -29.094 -20.278 32.815 1.00 69.81 307 MET A CA 1
ATOM 2421 C C . MET A 1 307 ? -29.900 -19.402 31.835 1.00 69.81 307 MET A C 1
ATOM 2423 O O . MET A 1 307 ? -30.289 -19.922 30.789 1.00 69.81 307 MET A O 1
ATOM 2427 N N . PRO A 1 308 ? -30.116 -18.092 32.081 1.00 68.50 308 PRO A N 1
ATOM 2428 C CA . PRO A 1 308 ? -30.773 -17.216 31.109 1.00 68.50 308 PRO A CA 1
ATOM 2429 C C . PRO A 1 308 ? -29.995 -17.156 29.793 1.00 68.50 308 PRO A C 1
ATOM 2431 O O . PRO A 1 308 ? -30.586 -17.231 28.724 1.00 68.50 308 PRO A O 1
ATOM 2434 N N . PHE A 1 309 ? -28.662 -17.117 29.869 1.00 67.25 309 PHE A N 1
ATOM 2435 C CA . PHE A 1 309 ? -27.788 -17.150 28.702 1.00 67.25 309 PHE A CA 1
ATOM 2436 C C . PHE A 1 309 ? -27.919 -18.461 27.924 1.00 67.25 309 PHE A C 1
ATOM 2438 O O . PHE A 1 309 ? -28.112 -18.439 26.710 1.00 67.25 309 PHE A O 1
ATOM 2445 N N . ILE A 1 310 ? -27.866 -19.602 28.616 1.00 69.94 310 ILE A N 1
ATOM 2446 C CA . ILE A 1 310 ? -28.014 -20.924 27.995 1.00 69.94 310 ILE A CA 1
ATOM 2447 C C . ILE A 1 310 ? -29.364 -21.020 27.281 1.00 69.94 310 ILE A C 1
ATOM 2449 O O . ILE A 1 310 ? -29.403 -21.433 26.126 1.00 69.94 310 ILE A O 1
ATOM 2453 N N . LEU A 1 311 ? -30.447 -20.583 27.927 1.00 71.94 311 LEU A N 1
ATOM 2454 C CA . LEU A 1 311 ? -31.794 -20.586 27.357 1.00 71.94 311 LEU A CA 1
ATOM 2455 C C . LEU A 1 311 ? -31.935 -19.623 26.175 1.00 71.94 311 LEU A C 1
ATOM 2457 O O . LEU A 1 311 ? -32.538 -20.002 25.175 1.00 71.94 311 LEU A O 1
ATOM 2461 N N . SER A 1 312 ? -31.351 -18.425 26.241 1.00 69.25 312 SER A N 1
ATOM 2462 C CA . SER A 1 312 ? -31.353 -17.467 25.130 1.00 69.25 312 SER A CA 1
ATOM 2463 C C . SER A 1 312 ? -30.574 -17.996 23.930 1.00 69.25 312 SER A C 1
ATOM 2465 O O . SER A 1 312 ? -31.080 -17.961 22.812 1.00 69.25 312 SER A O 1
ATOM 2467 N N . VAL A 1 313 ? -29.382 -18.565 24.139 1.00 67.06 313 VAL A N 1
ATOM 2468 C CA . VAL A 1 313 ? -28.602 -19.164 23.046 1.00 67.06 313 VAL A CA 1
ATOM 2469 C C . VAL A 1 313 ? -29.303 -20.404 22.491 1.00 67.06 313 VAL A C 1
ATOM 2471 O O . VAL A 1 313 ? -29.354 -20.562 21.275 1.00 67.06 313 VAL A O 1
ATOM 2474 N N . LEU A 1 314 ? -29.897 -21.259 23.332 1.00 68.69 314 LEU A N 1
ATOM 2475 C CA . LEU A 1 314 ? -30.703 -22.395 22.872 1.00 68.69 314 LEU A CA 1
ATOM 2476 C C . LEU A 1 314 ? -31.920 -21.936 22.068 1.00 68.69 314 LEU A C 1
ATOM 2478 O O . LEU A 1 314 ? -32.134 -22.466 20.985 1.00 68.69 314 LEU A O 1
ATOM 2482 N N . SER A 1 315 ? -32.659 -20.936 22.549 1.00 69.56 315 SER A N 1
ATOM 2483 C CA . SER A 1 315 ? -33.802 -20.333 21.855 1.00 69.56 315 SER A CA 1
ATOM 2484 C C . SER A 1 315 ? -33.397 -19.810 20.473 1.00 69.56 315 SER A C 1
ATOM 2486 O O . SER A 1 315 ? -33.985 -20.186 19.455 1.00 69.56 315 SER A O 1
ATOM 2488 N N . LEU A 1 316 ? -32.302 -19.047 20.410 1.00 63.03 316 LEU A N 1
ATOM 2489 C CA . LEU A 1 316 ? -31.760 -18.507 19.163 1.00 63.03 316 LEU A CA 1
ATOM 2490 C C . LEU A 1 316 ? -31.260 -19.611 18.212 1.00 63.03 316 LEU A C 1
ATOM 2492 O O . LEU A 1 316 ? -31.481 -19.523 17.007 1.00 63.03 316 LEU A O 1
ATOM 2496 N N . VAL A 1 317 ? -30.642 -20.679 18.730 1.00 63.16 317 VAL A N 1
ATOM 2497 C CA . VAL A 1 317 ? -30.218 -21.854 17.941 1.00 63.16 317 VAL A CA 1
ATOM 2498 C C . VAL A 1 317 ? -31.418 -22.676 17.454 1.00 63.16 317 VAL A C 1
ATOM 2500 O O . VAL A 1 317 ? -31.348 -23.270 16.381 1.00 63.16 317 VAL A O 1
ATOM 2503 N N . THR A 1 318 ? -32.523 -22.721 18.204 1.00 62.81 318 THR A N 1
ATOM 2504 C CA . THR A 1 318 ? -33.752 -23.419 17.789 1.00 62.81 318 THR A CA 1
ATOM 2505 C C . THR A 1 318 ? -34.572 -22.645 16.757 1.00 62.81 318 THR A C 1
ATOM 2507 O O . THR A 1 318 ? -35.281 -23.277 15.976 1.00 62.81 318 THR A O 1
ATOM 2510 N N . CYS A 1 319 ? -34.439 -21.315 16.700 1.00 59.41 319 CYS A N 1
ATOM 2511 C CA . CYS A 1 319 ? -35.110 -20.468 15.708 1.00 59.41 319 CYS A CA 1
ATOM 2512 C C . CYS A 1 319 ? -34.547 -20.595 14.276 1.00 59.41 319 CYS A C 1
ATOM 2514 O O . CYS A 1 319 ? -35.254 -20.251 13.334 1.00 59.41 319 CYS A O 1
ATOM 2516 N N . GLU A 1 320 ? -33.340 -21.143 14.068 1.00 57.16 320 GLU A N 1
ATOM 2517 C CA . GLU A 1 320 ? -32.832 -21.495 12.729 1.00 57.16 320 GLU A CA 1
ATOM 2518 C C . GLU A 1 320 ? -32.352 -22.961 12.655 1.00 57.16 320 GLU A C 1
ATOM 2520 O O . GLU A 1 320 ? -31.294 -23.314 13.190 1.00 57.16 320 GLU A O 1
ATOM 2525 N N . PRO A 1 321 ? -33.060 -23.856 11.938 1.00 50.00 321 PRO A N 1
ATOM 2526 C CA . PRO A 1 321 ? -32.739 -25.272 11.942 1.00 50.00 321 PRO A CA 1
ATOM 2527 C C . PRO A 1 321 ? -31.666 -25.589 10.893 1.00 50.00 321 PRO A C 1
ATOM 2529 O O . PRO A 1 321 ? -31.949 -26.146 9.829 1.00 50.00 321 PRO A O 1
ATOM 2532 N N . ARG A 1 322 ? -30.387 -25.339 11.196 1.00 53.84 322 ARG A N 1
ATOM 2533 C CA . ARG A 1 322 ? -29.326 -26.125 10.540 1.00 53.84 322 ARG A CA 1
ATOM 2534 C C . ARG A 1 322 ? -29.347 -27.540 11.116 1.00 53.84 322 ARG A C 1
ATOM 2536 O O . ARG A 1 322 ? -29.068 -27.750 12.299 1.00 53.84 322 ARG A O 1
ATOM 2543 N N . LYS A 1 323 ? -29.677 -28.523 10.268 1.00 47.69 323 LYS A N 1
ATOM 2544 C CA . LYS A 1 323 ? -29.738 -29.953 10.619 1.00 47.69 323 LYS A CA 1
ATOM 2545 C C . LYS A 1 323 ? -28.433 -30.388 11.308 1.00 47.69 323 LYS A C 1
ATOM 2547 O O . LYS A 1 323 ? -27.403 -30.526 10.659 1.00 47.69 323 LYS A O 1
ATOM 2552 N N . GLY A 1 324 ? -28.481 -30.587 12.628 1.00 55.38 324 GLY A N 1
ATOM 2553 C CA . GLY A 1 324 ? -27.372 -31.120 13.432 1.00 55.38 324 GLY A CA 1
ATOM 2554 C C . GLY A 1 324 ? -26.811 -30.202 14.528 1.00 55.38 324 GLY A C 1
ATOM 2555 O O . GLY A 1 324 ? -26.144 -30.717 15.425 1.00 55.38 324 GLY A O 1
ATOM 2556 N N . ALA A 1 325 ? -27.103 -28.894 14.526 1.00 53.66 325 ALA A N 1
ATOM 2557 C CA . ALA A 1 325 ? -26.628 -27.978 15.576 1.00 53.66 325 ALA A CA 1
ATOM 2558 C C . ALA A 1 325 ? -27.272 -28.290 16.940 1.00 53.66 325 ALA A C 1
ATOM 2560 O O . ALA A 1 325 ? -26.571 -28.516 17.924 1.00 53.66 325 ALA A O 1
ATOM 2561 N N . VAL A 1 326 ? -28.600 -28.446 16.961 1.00 55.84 326 VAL A N 1
ATOM 2562 C CA . VAL A 1 326 ? -29.384 -28.802 18.159 1.00 55.84 326 VAL A CA 1
ATOM 2563 C C . VAL A 1 326 ? -28.900 -30.116 18.789 1.00 55.84 326 VAL A C 1
ATOM 2565 O O . VAL A 1 326 ? -28.768 -30.217 20.005 1.00 55.84 326 VAL A O 1
ATOM 2568 N N . ARG A 1 327 ? -28.548 -31.117 17.967 1.00 59.66 327 ARG A N 1
ATOM 2569 C CA . ARG A 1 327 ? -28.066 -32.423 18.449 1.00 59.66 327 ARG A CA 1
ATOM 2570 C C . ARG A 1 327 ? -26.709 -32.324 19.154 1.00 59.66 327 ARG A C 1
ATOM 2572 O O . ARG A 1 327 ? -26.520 -32.984 20.168 1.00 59.66 327 ARG A O 1
ATOM 2579 N N . LYS A 1 328 ? -25.788 -31.494 18.647 1.00 58.97 328 LYS A N 1
ATOM 2580 C CA . LYS A 1 328 ? -24.480 -31.248 19.285 1.00 58.97 328 LYS A CA 1
ATOM 2581 C C . LYS A 1 328 ? -24.608 -30.465 20.594 1.00 58.97 328 LYS A C 1
ATOM 2583 O O . LYS A 1 328 ? -23.837 -30.717 21.512 1.00 58.97 328 LYS A O 1
ATOM 2588 N N . VAL A 1 329 ? -25.572 -29.547 20.680 1.00 54.38 329 VAL A N 1
ATOM 2589 C CA . VAL A 1 329 ? -25.860 -28.780 21.904 1.00 54.38 329 VAL A CA 1
ATOM 2590 C C . VAL A 1 329 ? -26.458 -29.682 22.985 1.00 54.38 329 VAL A C 1
ATOM 2592 O O . VAL A 1 329 ? -25.958 -29.702 24.103 1.00 54.38 329 VAL A O 1
ATOM 2595 N N . LEU A 1 330 ? -27.453 -30.507 22.639 1.00 61.16 330 LEU A N 1
ATOM 2596 C CA . LEU A 1 330 ? -28.061 -31.470 23.568 1.00 61.16 330 LEU A CA 1
ATOM 2597 C C . LEU A 1 330 ? -27.068 -32.521 24.090 1.00 61.16 330 LEU A C 1
ATOM 2599 O O . LEU A 1 330 ? -27.244 -33.030 25.189 1.00 61.16 330 LEU A O 1
ATOM 2603 N N . GLN A 1 331 ? -26.025 -32.846 23.322 1.00 61.28 331 GLN A N 1
ATOM 2604 C CA . GLN A 1 331 ? -24.948 -33.743 23.760 1.00 61.28 331 GLN A CA 1
ATOM 2605 C C . GLN A 1 331 ? -23.932 -33.078 24.702 1.00 61.28 331 GLN A C 1
ATOM 2607 O O . GLN A 1 331 ? -23.222 -33.789 25.405 1.00 61.28 331 GLN A O 1
ATOM 2612 N N . ALA A 1 332 ? -23.832 -31.746 24.695 1.00 51.66 332 ALA A N 1
ATOM 2613 C CA . ALA A 1 332 ? -22.897 -30.984 25.525 1.00 51.66 332 ALA A CA 1
ATOM 2614 C C . ALA A 1 332 ? -23.508 -30.514 26.858 1.00 51.66 332 ALA A C 1
ATOM 2616 O O . ALA A 1 332 ? -22.781 -30.018 27.720 1.00 51.66 332 ALA A O 1
ATOM 2617 N N . MET A 1 333 ? -24.828 -30.641 27.020 1.00 52.50 333 MET A N 1
ATOM 2618 C CA . MET A 1 333 ? -25.504 -30.387 28.289 1.00 52.50 333 MET A CA 1
ATOM 2619 C C . MET A 1 333 ? -25.361 -31.612 29.205 1.00 52.50 333 MET A C 1
ATOM 2621 O O . MET A 1 333 ? -25.572 -32.737 28.740 1.00 52.50 333 MET A O 1
ATOM 2625 N N . PRO A 1 334 ? -24.996 -31.427 30.485 1.00 48.91 334 PRO A N 1
ATOM 2626 C CA . PRO A 1 334 ? -24.995 -32.522 31.444 1.00 48.91 334 PRO A CA 1
ATOM 2627 C C . PRO A 1 334 ? -26.422 -33.057 31.620 1.00 48.91 334 PRO A C 1
ATOM 2629 O O . PRO A 1 334 ? -27.381 -32.284 31.623 1.00 48.91 334 PRO A O 1
ATOM 2632 N N . ARG A 1 335 ? -26.542 -34.386 31.688 1.00 50.34 335 ARG A N 1
ATOM 2633 C CA . ARG A 1 335 ? -27.811 -35.086 31.916 1.00 50.34 335 ARG A CA 1
ATOM 2634 C C . ARG A 1 335 ? -28.228 -35.038 33.372 1.00 50.34 335 ARG A C 1
ATOM 2636 O O . ARG A 1 335 ? -27.320 -35.165 34.223 1.00 50.34 335 ARG A O 1
#

Organism: NCBI:txid1314778

Secondary structure (DSSP, 8-state):
--SS-TT-----S---TT----------PPP---HHHHHHHHHHHHHHHHHHHHHHHHHHHHHHHHHHHTT--S--HHHHHHHHHHHHHHHHTTHHHHHHHHHHHHHHHHHHHHHHHHHHHHHH-HHHHHHHHHHHHHHHHHHHHHHHHHHH-TT-----HHHHHHHHHHHHHHHHHHHHHHHHHHHHHHHHHH---TT-HHHHHHHHHHHHHHHHHHHHHHT---SSHHHHHHHHHHHTHHHHHHHHHHHHHHHH--HHHIIIIIHHHHHS-S---TTTHHHHHHHHHHHHHHS-TT-HHHHTTTHHHHHHHHHHHHSS--TTHHHHHHHHS--

InterPro domains:
  IPR045338 Domain of unknown function DUF6535 [PF20153] (16-123)

pLDDT: mean 78.6, std 14.51, range [36.59, 98.44]

Radius of gyration: 35.17 Å; chains: 1; bounding box: 105×58×87 Å